Protein 9FOV (pdb70)

Radius of gyration: 20.53 Å; Cα contacts (8 Å, |Δi|>4): 597; chains: 2; bounding box: 63×34×45 Å

Organism: Trypanosoma cruzi (strain CL Brener) (NCBI:txid353153)

Sequence (291 aa):
AMGSGLLAAKKYYLLPPSSTIKKLVVSKSGTVSSSPISSLAGKKTVFFFYFSASWCPPCRGFTPTLVEFYEKFRESSKNFEVVLVTWDDEEEEEAYNGYFAKMPWLAIPFSSSRAELEEALRSTFGVETTIPTVVIAVNADTGAVVSTKKGRERLLTDPEGKNFPWSSDMGSGLLAAKKYYLLPPSSTTIIKKLVVSKSGTVSPISSLAGKKTVFFFYFSASWCPPPCRGFTPTLVEFYEKFREESSKKNFEVVLVTWDDEEEEEAYNGYFAKMPWLAIIPFSSSSRAELEALRSTFGVETTIPTVVIIIAVNADTGAVVSTKGREERLLTDPEGKNFPWSD

Foldseek 3Di:
DFLVLCCLLAPQVFWKAFPVGTHGSSVLGQAWEKEWEAELPDVVRVVLQVLVQLLCVVPCVVRSYFYEYLYPDQDVVRVVVVCNVHRGIYGDNVPVVSSVVNCVVVVPPDPRWIWIANSGNNDTFATCCSPVCVVVVNCPVPPHHD/DLVLVCVLVPQVFFKDFPVGTHGSSVLAQAKEKEWEAELVDVLRVVLQVLVQLLCVVPCPVRSYFYEYLYPDQDVVRVVVVCVVHGGIYGDNVPVVSSVVVCVVVVPPDPRWIWIANSPNNHTFATCCSPVCVVVSNCPVPPHGD

Nearest PDB structures (foldseek):
  1ewx-assembly1_A  TM=9.755E-01  e=1.871E-21  Crithidia fasciculata
  1o73-assembly1_A  TM=9.719E-01  e=2.271E-21  Trypanosoma brucei brucei
  3s9f-assembly1_A-2  TM=9.525E-01  e=7.766E-21  Leishmania major
  1i5g-assembly1_A  TM=9.752E-01  e=1.254E-19  Crithidia fasciculata
  1oc8-assembly2_B  TM=9.529E-01  e=3.769E-19  Crithidia fasciculata

InterPro domains:
  IPR012336 Thioredoxin-like fold [PF13905] (28-118)
  IPR013766 Thioredoxin domain [PS51352] (2-144)
  IPR036249 Thioredoxin-like superfamily [SSF52833] (7-122)
  IPR045870 TryX and NRX, thioredoxin domain [cd03009] (13-142)

Structure (mmCIF, N/CA/C/O backbone):
data_9FOV
#
_entry.id   9FOV
#
_cell.length_a   62.463
_cell.length_b   30.403
_cell.length_c   74.910
_cell.angle_alpha   90.000
_cell.angle_beta   106.820
_cell.angle_gamma   90.000
#
_symmetry.space_group_name_H-M   'P 1 2 1'
#
loop_
_entity.id
_entity.type
_entity.pdbx_description
1 polymer 'Tryparedoxin, putative'
2 non-polymer GLYCEROL
3 water water
#
loop_
_atom_site.group_PDB
_atom_site.id
_atom_site.type_symbol
_atom_site.label_atom_id
_atom_site.label_alt_id
_atom_site.label_comp_id
_atom_site.label_asym_id
_atom_site.label_entity_id
_atom_site.label_seq_id
_atom_site.pdbx_PDB_ins_code
_atom_site.Cartn_x
_atom_site.Cartn_y
_atom_site.Cartn_z
_atom_site.occupancy
_atom_site.B_iso_or_equiv
_atom_site.auth_seq_id
_atom_site.auth_comp_id
_atom_site.auth_asym_id
_atom_site.auth_atom_id
_atom_site.pdbx_PDB_model_num
ATOM 1 N N . ALA A 1 2 ? 26.91785 -0.67398 14.32250 1.000 30.32996 -1 ALA A N 1
ATOM 2 C CA . ALA A 1 2 ? 26.40180 0.70515 14.55468 1.000 28.87729 -1 ALA A CA 1
ATOM 3 C C . ALA A 1 2 ? 25.24763 0.67660 15.54994 1.000 28.68849 -1 ALA A C 1
ATOM 4 O O . ALA A 1 2 ? 24.39731 -0.21264 15.50939 1.000 28.39378 -1 ALA A O 1
ATOM 11 N N . MET A 1 3 ? 25.22139 1.65379 16.44758 1.000 27.46374 0 MET A N 1
ATOM 12 C CA . MET A 1 3 ? 24.16261 1.74995 17.43813 1.000 25.88566 0 MET A CA 1
ATOM 13 C C . MET A 1 3 ? 22.98419 2.52252 16.84519 1.000 23.14795 0 MET A C 1
ATOM 14 O O . MET A 1 3 ? 23.01126 2.95489 15.69106 1.000 22.73871 0 MET A O 1
ATOM 28 N N . GLY A 1 4 ? 21.92321 2.68336 17.63214 1.000 21.59058 1 GLY A N 1
ATOM 29 C CA . GLY A 1 4 ? 20.74833 3.39240 17.16559 1.000 21.85734 1 GLY A CA 1
ATOM 30 C C . GLY A 1 4 ? 19.82364 2.60287 16.26629 1.000 22.99779 1 GLY A C 1
ATOM 31 O O . GLY A 1 4 ? 18.91743 3.19197 15.66368 1.000 21.97278 1 GLY A O 1
ATOM 35 N N . SER A 1 5 ? 20.00984 1.28557 16.16183 1.000 25.41944 2 SER A N 1
ATOM 36 C CA . SER A 1 5 ? 19.18981 0.49257 15.25345 1.000 30.71076 2 SER A CA 1
ATOM 37 C C . SER A 1 5 ? 17.75964 0.33135 15.75090 1.000 25.39184 2 SER A C 1
ATOM 38 O O . SER A 1 5 ? 16.87743 -0.01264 14.95691 1.000 23.47244 2 SER A O 1
ATOM 46 N N . GLY A 1 6 ? 17.51041 0.57053 17.03941 1.000 20.46368 3 GLY A N 1
ATOM 47 C CA . GLY A 1 6 ? 16.15637 0.50749 17.55646 1.000 19.38927 3 GLY A CA 1
ATOM 48 C C . GLY A 1 6 ? 15.22240 1.52446 16.93799 1.000 19.63807 3 GLY A C 1
ATOM 49 O O . GLY A 1 6 ? 14.00407 1.32697 16.96027 1.000 23.61014 3 GLY A O 1
ATOM 53 N N A LEU A 1 7 ? 15.75060 2.63281 16.42578 1.000 20.02361 4 LEU A N 1
ATOM 54 N N B LEU A 1 7 ? 15.77522 2.58063 16.34036 0.000 20.02361 4 LEU A N 1
ATOM 55 C CA A LEU A 1 7 ? 14.90241 3.65645 15.83233 1.000 23.07361 4 LEU A CA 1
ATOM 56 C CA B LEU A 1 7 ? 14.98872 3.60208 15.66576 0.000 23.07361 4 LEU A CA 1
ATOM 57 C C A LEU A 1 7 ? 14.58388 3.39887 14.36513 1.000 26.38361 4 LEU A C 1
ATOM 58 C C B LEU A 1 7 ? 15.12200 3.47313 14.15370 0.000 26.38361 4 LEU A C 1
ATOM 59 O O A LEU A 1 7 ? 13.71219 4.07643 13.80986 1.000 26.14361 4 LEU A O 1
ATOM 60 O O B LEU A 1 7 ? 15.42344 4.45386 13.46535 0.000 26.14361 4 LEU A O 1
ATOM 91 N N A ALA A 1 8 ? 15.25898 2.43738 13.73200 1.000 30.57361 5 ALA A N 1
ATOM 92 N N B ALA A 1 8 ? 14.90990 2.26670 13.62995 0.000 30.57361 5 ALA A N 1
ATOM 93 C CA A ALA A 1 8 ? 15.15508 2.28572 12.28460 1.000 34.48361 5 ALA A CA 1
ATOM 94 C CA B ALA A 1 8 ? 14.91125 2.03569 12.19140 0.000 34.48361 5 ALA A CA 1
ATOM 95 C C A ALA A 1 8 ? 13.71530 2.06245 11.84022 1.000 33.813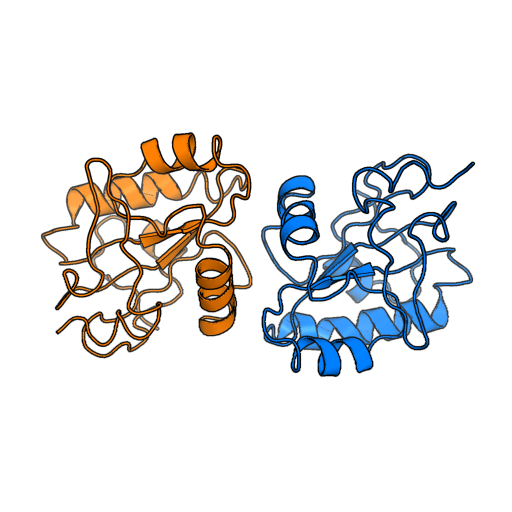61 5 ALA A C 1
ATOM 96 C C B ALA A 1 8 ? 13.50974 1.93811 11.61022 0.000 33.81361 5 ALA A C 1
ATOM 97 O O A ALA A 1 8 ? 13.29596 2.57862 10.79780 1.000 31.31361 5 ALA A O 1
ATOM 98 O O B ALA A 1 8 ? 13.30976 2.27785 10.43944 0.000 31.31361 5 ALA A O 1
ATOM 111 N N A LYS A 1 9 ? 12.94449 1.28696 12.60376 1.000 34.28361 6 LYS A N 1
ATOM 112 N N B LYS A 1 9 ? 12.53957 1.48129 12.40184 0.000 34.28361 6 LYS A N 1
ATOM 113 C CA A LYS A 1 9 ? 11.56343 1.03071 12.20902 1.000 42.45361 6 LYS A CA 1
ATOM 114 C CA B LYS A 1 9 ? 11.14866 1.42602 11.97487 0.000 42.45361 6 LYS A CA 1
ATOM 115 C C A LYS A 1 9 ? 10.67755 2.23785 12.47738 1.000 39.52361 6 LYS A C 1
ATOM 116 C C B LYS A 1 9 ? 10.39172 2.68798 12.36803 0.000 39.52361 6 LYS A C 1
ATOM 117 O O A LYS A 1 9 ? 9.78499 2.54855 11.68048 1.000 46.66361 6 LYS A O 1
ATOM 118 O O B LYS A 1 9 ? 9.63334 3.23535 11.55992 0.000 46.66361 6 LYS A O 1
ATOM 155 N N A TYR A 1 10 ? 10.91645 2.93116 13.58905 1.000 23.98361 7 TYR A N 1
ATOM 156 N N B TYR A 1 10 ? 10.58836 3.15818 13.60259 0.000 23.98361 7 TYR A N 1
ATOM 157 C CA A TYR A 1 10 ? 10.07806 4.06318 13.94748 1.000 22.14361 7 TYR A CA 1
ATOM 158 C CA B TYR A 1 10 ? 9.93117 4.38163 14.04529 0.000 22.14361 7 TYR A CA 1
ATOM 159 C C A TYR A 1 10 ? 10.38598 5.28566 13.08604 1.000 28.42361 7 TYR A C 1
ATOM 160 C C B TYR A 1 10 ? 10.30780 5.55868 13.15582 0.000 28.42361 7 TYR A C 1
ATOM 161 O O A TYR A 1 10 ? 9.47156 6.01961 12.69340 1.000 23.85361 7 TYR A O 1
ATOM 162 O O B TYR A 1 10 ? 9.44655 6.35930 12.77256 0.000 23.85361 7 TYR A O 1
ATOM 197 N N A LEU A 1 11 ? 11.66582 5.52996 12.80032 1.000 23.71361 8 LEU A N 1
ATOM 198 N N B LEU A 1 11 ? 11.59096 5.67951 12.81728 0.000 23.71361 8 LEU A N 1
ATOM 199 C CA A LEU A 1 11 ? 12.10758 6.70499 12.05110 1.000 17.93361 8 LEU A CA 1
ATOM 200 C CA B LEU A 1 11 ? 12.10487 6.78891 12.01710 0.000 17.93361 8 LEU A CA 1
ATOM 201 C C A LEU A 1 11 ? 12.94719 6.23301 10.86946 1.000 19.44361 8 LEU A C 1
ATOM 202 C C B LEU A 1 11 ? 12.93603 6.21030 10.87843 0.000 19.44361 8 LEU A C 1
ATOM 203 O O A LEU A 1 11 ? 14.17643 6.13105 10.97197 1.000 16.30361 8 LEU A O 1
ATOM 204 O O B LEU A 1 11 ? 14.14678 6.00089 11.02339 0.000 16.30361 8 LEU A O 1
ATOM 235 N N . PRO A 1 12 ? 12.30972 5.93761 9.73203 1.000 19.29948 9 PRO A N 1
ATOM 236 C CA A PRO A 1 12 ? 13.06915 5.41615 8.58286 0.414 20.53361 9 PRO A CA 1
ATOM 237 C CA B PRO A 1 12 ? 13.07763 5.40726 8.59238 0.586 20.53361 9 PRO A CA 1
ATOM 238 C C . PRO A 1 12 ? 14.22915 6.32340 8.20581 1.000 20.00512 9 PRO A C 1
ATOM 239 O O . PRO A 1 12 ? 14.10831 7.55065 8.20559 1.000 19.11912 9 PRO A O 1
ATOM 260 N N . SER A 1 13 ? 15.36015 5.69926 7.86118 1.000 25.09604 10 SER A N 1
ATOM 261 C CA A SER A 1 13 ? 16.58818 6.44834 7.62862 0.416 28.24361 10 SER A CA 1
ATOM 262 C CA B SER A 1 13 ? 16.59568 6.43120 7.61482 0.584 28.22361 10 SER A CA 1
ATOM 263 C C . SER A 1 13 ? 16.51876 7.33931 6.39523 1.000 23.43511 10 SER A C 1
ATOM 264 O O . SER A 1 13 ? 17.36665 8.22580 6.24515 1.000 20.19025 10 SER A O 1
ATOM 279 N N . THR A 1 14 ? 15.54023 7.13981 5.51447 1.000 19.39774 11 THR A N 1
ATOM 280 C CA . THR A 1 14 ? 15.44429 8.01005 4.35015 1.000 17.26694 11 THR A CA 1
ATOM 281 C C . THR A 1 14 ? 14.87709 9.38673 4.67959 1.000 16.40845 11 THR A C 1
ATOM 282 O O . THR A 1 14 ? 14.87163 10.25457 3.80246 1.000 17.61115 11 THR A O 1
ATOM 293 N N . ILE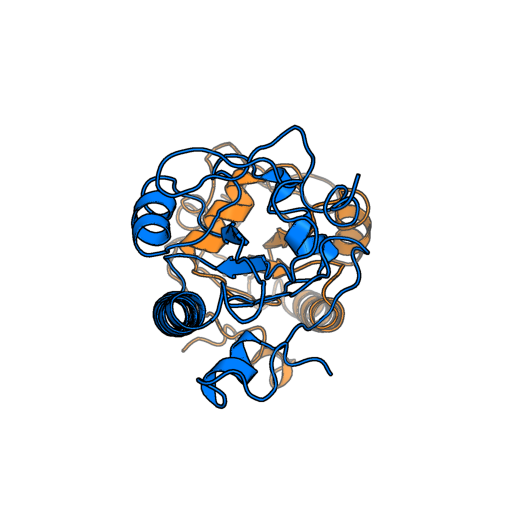 A 1 15 ? 14.39688 9.61723 5.89865 1.000 15.10770 12 ILE A N 1
ATOM 294 C CA . ILE A 1 15 ? 13.77698 10.88971 6.25889 1.000 16.31378 12 ILE A CA 1
ATOM 295 C C . ILE A 1 15 ? 14.50986 11.46121 7.46327 1.000 15.60831 12 ILE A C 1
ATOM 296 O O . ILE A 1 15 ? 14.41439 10.92155 8.57232 1.000 17.67536 12 ILE A O 1
ATOM 312 N N A LYS A 1 16 ? 15.23516 12.55889 7.24868 0.418 14.84361 13 LYS A N 1
ATOM 313 N N B LYS A 1 16 ? 15.23414 12.55488 7.25304 0.582 14.31361 13 LYS A N 1
ATOM 314 C CA A LYS A 1 16 ? 15.96131 13.21242 8.32517 0.418 12.85361 13 LYS A CA 1
ATOM 315 C CA B LYS A 1 16 ? 15.95492 13.17230 8.35071 0.582 12.77361 13 LYS A CA 1
ATOM 316 C C A LYS A 1 16 ? 15.00512 13.99399 9.22095 0.418 10.88361 13 LYS A C 1
ATOM 317 C C B LYS A 1 16 ? 15.00128 13.97945 9.22742 0.582 12.18361 13 LYS A C 1
ATOM 318 O O A LYS A 1 16 ? 13.93148 14.42890 8.79365 0.418 11.95361 13 LYS A O 1
ATOM 319 O O B LYS A 1 16 ? 13.92679 14.41050 8.79913 0.582 14.72361 13 LYS A O 1
ATOM 356 N N . LEU A 1 17 ? 15.41164 14.17563 10.47399 1.000 10.92488 14 LEU A N 1
ATOM 357 C CA . LEU A 1 17 ? 14.68292 15.01377 11.41042 1.000 11.02570 14 LEU A CA 1
ATOM 358 C C . LEU A 1 17 ? 15.13799 16.45517 11.23440 1.000 12.11083 14 LEU A C 1
ATOM 359 O O . LEU A 1 17 ? 16.25571 16.71940 10.78458 1.000 14.42488 14 LEU A O 1
ATOM 376 N N . VAL A 1 18 ? 14.26116 17.38984 11.57532 1.000 11.68856 15 VAL A N 1
ATOM 377 C CA A VAL A 1 18 ? 14.57706 18.81016 11.47886 0.348 14.56112 15 VAL A CA 1
ATOM 378 C CA B VAL A 1 18 ? 14.56231 18.81081 11.48216 0.652 14.56112 15 VAL A CA 1
ATOM 379 C C . VAL A 1 18 ? 15.00149 19.31441 12.84935 1.000 12.47900 15 VAL A C 1
ATOM 380 O O . VAL A 1 18 ? 14.42361 18.93940 13.87945 1.000 11.00712 15 VAL A O 1
ATOM 402 N N . SER A 1 19 ? 16.03208 20.14879 12.86029 1.000 14.80581 16 SER A N 1
ATOM 403 C CA . SER A 1 19 ? 16.50920 20.84271 14.04291 1.000 17.90595 16 SER A CA 1
ATOM 404 C C . SER A 1 19 ? 16.33999 22.33738 13.79975 1.000 21.29980 16 SER A C 1
ATOM 405 O O . SER A 1 19 ? 15.88587 22.76893 12.73689 1.000 23.88151 16 SER A O 1
ATOM 413 N N . LYS A 1 20 ? 16.73085 23.13674 14.78692 1.000 25.02900 17 LYS A N 1
ATOM 414 C CA . LYS A 1 20 ? 16.54646 24.57351 14.65055 1.000 29.46394 17 LYS A CA 1
ATOM 415 C C . LYS A 1 20 ? 17.39940 25.13802 13.52745 1.000 30.48884 17 LYS A C 1
ATOM 416 O O . LYS A 1 20 ? 16.99350 26.09851 12.86366 1.000 33.20118 17 LYS A O 1
ATOM 435 N N . SER A 1 21 ? 18.57126 24.54633 13.29405 1.000 30.12214 18 SER A N 1
ATOM 436 C CA . SER A 1 21 ? 19.53686 25.06680 12.34164 1.000 30.73165 18 SER A CA 1
ATOM 437 C C . SER A 1 21 ? 19.68838 24.21655 11.09024 1.000 29.37304 18 SER A C 1
ATOM 438 O O . SER A 1 21 ? 20.16640 24.72851 10.07255 1.000 30.55375 18 SER A O 1
ATOM 446 N N . GLY A 1 22 ? 19.30072 22.94515 11.13556 1.000 25.11550 19 GLY A N 1
ATOM 447 C CA . GLY A 1 22 ? 19.48786 22.06919 9.99830 1.000 21.36798 19 GLY A CA 1
ATOM 448 C C . GLY A 1 22 ? 18.69159 20.78583 10.07822 1.000 19.45496 19 GLY A C 1
ATOM 449 O O . GLY A 1 22 ? 17.50677 20.79712 10.42858 1.000 20.95805 19 GLY A O 1
ATOM 453 N N . THR A 1 23 ? 19.34263 19.67131 9.74884 1.000 17.40910 20 THR A N 1
ATOM 454 C CA . THR A 1 23 ? 18.70733 18.36326 9.73709 1.000 16.10232 20 THR A CA 1
ATOM 455 C C . THR A 1 23 ? 19.63258 17.35476 10.40273 1.000 17.21845 20 THR A C 1
ATOM 456 O O . THR A 1 23 ? 20.85045 17.54210 10.47102 1.000 20.16927 20 THR A O 1
ATOM 467 N N . VAL A 1 24 ? 19.02570 16.26744 10.87342 1.000 15.80856 21 VAL A N 1
ATOM 468 C CA . VAL A 1 24 ? 19.65899 15.29102 11.75104 1.000 19.21127 21 VAL A CA 1
ATOM 469 C C . VAL A 1 24 ? 19.19398 13.90990 11.31637 1.000 17.14206 21 VAL A C 1
ATOM 470 O O . VAL A 1 24 ? 17.98878 13.67530 11.19715 1.000 18.11478 21 VAL A O 1
ATOM 483 N N . SER A 1 25 ? 20.12419 12.99129 11.07911 1.000 16.69244 22 SER A N 1
ATOM 484 C CA A SER A 1 25 ? 19.73787 11.61936 10.78436 0.156 18.35361 22 SER A CA 1
ATOM 485 C CA B SER A 1 25 ? 19.72564 11.62493 10.78199 0.273 16.21361 22 SER A CA 1
ATOM 486 C CA C SER A 1 25 ? 19.72366 11.62523 10.78162 0.571 15.11361 22 SER A CA 1
ATOM 487 C C . SER A 1 25 ? 19.25503 10.93872 12.06286 1.000 16.04393 22 SER A C 1
ATOM 488 O O . SER A 1 25 ? 19.83375 11.15927 13.13333 1.000 16.31812 22 SER A O 1
ATOM 510 N N . PRO A 1 26 ? 18.20582 10.11366 11.99758 1.000 14.35133 23 PRO A N 1
ATOM 511 C CA . PRO A 1 26 ? 17.76986 9.41585 13.21752 1.000 13.89078 23 PRO A CA 1
ATOM 512 C C . PRO A 1 26 ? 18.86987 8.63645 13.91445 1.000 14.28774 23 PRO A C 1
ATOM 513 O O . PRO A 1 26 ? 18.84791 8.52426 15.14638 1.000 14.72350 23 PRO A O 1
ATOM 524 N N . ILE A 1 27 ? 19.83807 8.09547 13.17198 1.000 14.82292 24 ILE A N 1
ATOM 525 C CA . ILE A 1 27 ? 20.89511 7.31025 13.79932 1.000 13.47655 24 ILE A CA 1
ATOM 526 C C . ILE A 1 27 ? 21.72471 8.14799 14.76110 1.000 12.67946 24 ILE A C 1
ATOM 527 O O . ILE A 1 27 ? 22.38262 7.59558 15.64918 1.000 13.71849 24 ILE A O 1
ATOM 543 N N . SER A 1 28 ? 21.70470 9.47575 14.61501 1.000 13.30615 25 SER A N 1
ATOM 544 C CA A SER A 1 28 ? 22.44731 10.34316 15.51999 0.418 13.73361 25 SER A CA 1
ATOM 545 C CA B SER A 1 28 ? 22.44709 10.34318 15.51936 0.582 12.48361 25 SER A CA 1
ATOM 546 C C . SER A 1 28 ? 21.89570 10.32276 16.93709 1.000 12.11126 25 SER A C 1
ATOM 547 O O . SER A 1 28 ? 22.53595 10.87196 17.83936 1.000 13.30199 25 SER A O 1
ATOM 562 N N . LEU A 1 29 ? 20.72902 9.72443 17.14787 1.000 11.75358 26 LEU A N 1
ATOM 563 C CA . LEU A 1 29 ? 20.12964 9.59377 18.46772 1.000 10.88703 26 LEU A CA 1
ATOM 564 C C . LEU A 1 29 ? 20.57814 8.31540 19.17291 1.000 10.90036 26 LEU A C 1
ATOM 565 O O . LEU A 1 29 ? 20.07557 8.00784 20.25797 1.000 10.99009 26 LEU A O 1
ATOM 581 N N . ALA A 1 30 ? 21.53688 7.59076 18.59312 1.000 11.30031 27 ALA A N 1
ATOM 582 C CA . ALA A 1 30 ? 22.02299 6.34824 19.17783 1.000 10.64747 27 ALA A CA 1
ATOM 583 C C . ALA A 1 30 ? 22.39205 6.53308 20.64354 1.000 12.09016 27 ALA A C 1
ATOM 584 O O . ALA A 1 30 ? 22.96858 7.54963 21.03525 1.000 13.35621 27 ALA A O 1
ATOM 591 N N . GLY A 1 31 ? 22.04803 5.53384 21.45482 1.000 13.27194 28 GLY A N 1
ATOM 592 C CA . GLY A 1 31 ? 22.41363 5.50932 22.85354 1.000 13.88980 28 GLY A CA 1
ATOM 593 C C . GLY A 1 31 ? 21.53818 6.32611 23.77538 1.000 13.07074 28 GLY A C 1
ATOM 594 O O . GLY A 1 31 ? 21.73630 6.27245 24.99677 1.000 16.20756 28 GLY A O 1
ATOM 598 N N . LYS A 1 32 ? 20.56449 7.05393 23.24730 1.000 12.07627 29 LYS A N 1
ATOM 599 C CA A LYS A 1 32 ? 19.75350 7.95490 24.04614 0.812 11.38361 29 LYS A CA 1
ATOM 600 C CA B LYS A 1 32 ? 19.75469 7.95868 24.04318 0.188 12.86361 29 LYS A CA 1
ATOM 601 C C . LYS A 1 32 ? 18.37488 7.36877 24.30894 1.000 11.12943 29 LYS A C 1
ATOM 602 O O . LYS A 1 32 ? 17.90386 6.47768 23.59909 1.000 12.55701 29 LYS A O 1
ATOM 639 N N . THR A 1 33 ? 17.73028 7.88662 25.34995 1.000 10.10849 30 THR A N 1
ATOM 640 C CA . THR A 1 33 ? 16.29304 7.71945 25.49122 1.000 9.75234 30 THR A CA 1
ATOM 641 C C . THR A 1 33 ? 15.65478 8.76284 24.58246 1.000 9.56283 30 THR A C 1
ATOM 642 O O . THR A 1 33 ? 16.04538 9.93463 24.60800 1.000 9.97730 30 THR A O 1
ATOM 653 N N . VAL A 1 34 ? 14.69215 8.34725 23.77019 1.000 9.26654 31 VAL A N 1
ATOM 654 C CA . VAL A 1 34 ? 14.06314 9.23279 22.79893 1.000 9.13276 31 VAL A CA 1
ATOM 655 C C . VAL A 1 34 ? 12.59090 9.36217 23.14955 1.000 8.67812 31 VAL A C 1
ATOM 656 O O . VAL A 1 34 ? 11.86491 8.36057 23.17716 1.000 9.01806 31 VAL A O 1
ATOM 669 N N . PHE A 1 35 ? 12.15320 10.59282 23.41809 1.000 9.20408 32 PHE A N 1
ATOM 670 C CA A PHE A 1 35 ? 10.75511 10.87843 23.70808 0.881 9.19732 32 PHE A CA 1
ATOM 671 C CA B PHE A 1 35 ? 10.75582 10.88465 23.70956 0.119 9.19732 32 PHE A CA 1
ATOM 672 C C . PHE A 1 35 ? 10.07265 11.32737 22.42343 1.000 8.10965 32 PHE A C 1
ATOM 673 O O . PHE A 1 35 ? 10.36708 12.40700 21.90014 1.000 9.89192 32 PHE A O 1
ATOM 704 N N . PHE A 1 36 ? 9.15346 10.50588 21.92443 1.000 7.38197 33 PHE A N 1
ATOM 705 C CA . PHE A 1 36 ? 8.25773 10.92675 20.85507 1.000 8.11627 33 PHE A CA 1
ATOM 706 C C . PHE A 1 36 ? 7.15986 11.77637 21.48696 1.000 8.50436 33 PHE A C 1
ATOM 707 O O . PHE A 1 36 ? 6.40382 11.29127 22.33697 1.000 9.45159 33 PHE A O 1
ATOM 724 N N . TYR A 1 37 ? 7.09466 13.04558 21.09801 1.000 8.22710 34 TYR A N 1
ATOM 725 C CA . TYR A 1 37 ? 6.16432 14.01473 21.67240 1.000 8.05182 34 TYR A CA 1
ATOM 726 C C . TYR A 1 37 ? 5.06972 14.27671 20.64360 1.000 8.02007 34 TYR A C 1
ATOM 727 O O . TYR A 1 37 ? 5.28623 14.98406 19.65542 1.000 6.86722 34 TYR A O 1
ATOM 745 N N . PHE A 1 38 ? 3.90793 13.66645 20.86864 1.000 7.58782 35 PHE A N 1
ATOM 746 C CA . PHE A 1 38 ? 2.73665 13.85944 20.02200 1.000 7.20445 35 PHE A CA 1
ATOM 747 C C . PHE A 1 38 ? 2.01441 15.11267 20.50287 1.000 7.20154 35 PHE A C 1
ATOM 748 O O . PHE A 1 38 ? 1.60170 15.18216 21.66617 1.000 7.23907 35 PHE A O 1
ATOM 765 N N . SER A 1 39 ? 1.87455 16.10395 19.61857 1.000 7.67889 36 SER A N 1
ATOM 766 C CA . SER A 1 39 ? 1.41537 17.42810 20.02107 1.000 8.32572 36 SER A CA 1
ATOM 767 C C . SER A 1 39 ? 0.92714 18.20552 18.80686 1.000 7.73655 36 SER A C 1
ATOM 768 O O . SER A 1 39 ? 1.31686 17.92664 17.67050 1.000 9.47442 36 SER A O 1
ATOM 776 N N . ALA A 1 40 ? 0.09866 19.21988 19.07372 1.000 8.40528 37 ALA A N 1
ATOM 777 C CA . ALA A 1 40 ? -0.40708 20.10174 18.03010 1.000 8.95869 37 ALA A CA 1
ATOM 778 C C . ALA A 1 40 ? -0.57041 21.51652 18.57025 1.000 8.26368 37 ALA A C 1
ATOM 779 O O . ALA A 1 40 ? -0.93295 21.72281 19.73244 1.000 8.95291 37 ALA A O 1
ATOM 786 N N . SER A 1 41 ? -0.31755 22.49071 17.69361 1.000 8.64532 38 SER A N 1
ATOM 787 C CA . SER A 1 41 ? -0.42666 23.89331 18.06523 1.000 9.98844 38 SER A CA 1
ATOM 788 C C . SER A 1 41 ? -1.85581 24.29254 18.40043 1.000 10.84317 38 SER A C 1
ATOM 789 O O . SER A 1 41 ? -2.05666 25.29923 19.08720 1.000 12.63614 38 SER A O 1
ATOM 797 N N . TRP A 1 42 ? -2.84600 23.53900 17.92211 1.000 10.21857 39 TRP A N 1
ATOM 798 C CA . TRP A 1 42 ? -4.25265 23.85269 18.13712 1.000 10.78102 39 TRP A CA 1
ATOM 799 C C . TRP A 1 42 ? -4.80470 23.22176 19.40494 1.000 11.84336 39 TRP A C 1
ATOM 800 O O . TRP A 1 42 ? -5.99803 23.36560 19.69345 1.000 13.75720 39 TRP A O 1
ATOM 821 N N . CYS A 1 43 ? -3.96677 22.55017 20.17053 1.000 10.62956 40 CYS A N 1
ATOM 822 C CA . CYS A 1 43 ? -4.41497 21.78831 21.32981 1.000 10.18318 40 CYS A CA 1
ATOM 823 C C . CYS A 1 43 ? -4.04411 22.55541 22.58344 1.000 11.15262 40 CYS A C 1
ATOM 824 O O . CYS A 1 43 ? -2.84839 22.71338 22.87401 1.000 10.36084 40 CYS A O 1
ATOM 832 N N . PRO A 1 44 ? -5.00664 23.06199 23.35103 1.000 10.79192 41 PRO A N 1
ATOM 833 C CA . PRO A 1 44 ? -4.66589 23.94182 24.47546 1.000 11.83248 41 PRO A CA 1
ATOM 834 C C . PRO A 1 44 ? -3.78843 23.25987 25.51095 1.000 12.11009 41 PRO A C 1
ATOM 835 O O . PRO A 1 44 ? -2.80338 23.86164 25.96390 1.000 11.25678 41 PRO A O 1
ATOM 846 N N . PRO A 1 45 ? -4.09060 22.02787 25.93628 1.000 10.58933 42 PRO A N 1
ATOM 847 C CA . PRO A 1 45 ? -3.16877 21.38906 26.89320 1.000 11.09686 42 PRO A CA 1
ATOM 848 C C . PRO A 1 45 ? -1.77830 21.15686 26.32269 1.000 8.88882 42 PRO A C 1
ATOM 849 O O . PRO A 1 45 ? -0.79902 21.20287 27.07836 1.000 9.76880 42 PRO A O 1
ATOM 860 N N . CYS A 1 46 ? -1.65813 20.91289 25.01276 1.000 8.98588 43 CYS A N 1
ATOM 861 C CA . CYS A 1 46 ? -0.33637 20.82763 24.40176 1.000 9.09704 43 CYS A CA 1
ATOM 862 C C . CYS A 1 46 ? 0.41770 22.13786 24.57096 1.000 7.85467 43 CYS A C 1
ATOM 863 O O . CYS A 1 46 ? 1.59412 22.15160 24.94933 1.000 9.57938 43 CYS A O 1
ATOM 871 N N . ARG A 1 47 ? -0.24215 23.25513 24.25373 1.000 9.57961 44 ARG A N 1
ATOM 872 C CA . ARG A 1 47 ? 0.41622 24.55235 24.34746 1.000 11.65441 44 ARG A CA 1
ATOM 873 C C . ARG A 1 47 ? 0.88331 24.83258 25.76827 1.000 9.41301 44 ARG A C 1
ATOM 874 O O . ARG A 1 47 ? 1.90785 25.49539 25.96441 1.000 10.88006 44 ARG A O 1
ATOM 895 N N . GLY A 1 48 ? 0.16496 24.31733 26.76910 1.000 10.34166 45 GLY A N 1
ATOM 896 C CA . GLY A 1 48 ? 0.57740 24.51592 28.14592 1.000 11.36716 45 GLY A CA 1
ATOM 897 C C . GLY A 1 48 ? 1.65062 23.55535 28.60789 1.000 11.34248 45 GLY A C 1
ATOM 898 O O . GLY A 1 48 ? 2.49073 23.91746 29.43828 1.000 13.43785 45 GLY A O 1
ATOM 902 N N . PHE A 1 49 ? 1.64314 22.32656 28.08649 1.000 10.43712 46 PHE A N 1
ATOM 903 C CA . PHE A 1 49 ? 2.64614 21.33916 28.46626 1.000 8.54959 46 PHE A CA 1
ATOM 904 C C . PHE A 1 49 ? 3.99265 21.59640 27.79673 1.000 8.05678 46 PHE A C 1
ATOM 905 O O . PHE A 1 49 ? 5.03942 21.34116 28.40132 1.000 8.38910 46 PHE A O 1
ATOM 922 N N . THR A 1 50 ? 3.99726 22.10318 26.56833 1.000 9.15859 47 THR A N 1
ATOM 923 C CA . THR A 1 50 ? 5.25846 22.31413 25.85566 1.000 8.97935 47 THR A CA 1
ATOM 924 C C . THR A 1 50 ? 6.29209 23.08514 26.66373 1.000 7.87928 47 THR A C 1
ATOM 925 O O . THR A 1 50 ? 7.42699 22.59683 26.78323 1.000 8.92368 47 THR A O 1
ATOM 936 N N . PRO A 1 51 ? 5.98591 24.24336 27.25826 1.000 8.85449 48 PRO A N 1
ATOM 937 C CA . PRO A 1 51 ? 7.02323 24.94746 28.03624 1.000 8.91885 48 PRO A CA 1
ATOM 938 C C . PRO A 1 51 ? 7.52965 24.15493 29.22778 1.000 8.39762 48 PRO A C 1
ATOM 939 O O . PRO A 1 51 ? 8.69842 24.29269 29.60945 1.000 9.18799 48 PRO A O 1
ATOM 950 N N . THR A 1 52 ? 6.67885 23.33414 29.84049 1.000 9.31184 49 THR A N 1
ATOM 951 C CA . THR A 1 52 ? 7.14298 22.47388 30.92310 1.000 8.91725 49 THR A CA 1
ATOM 952 C C . THR A 1 52 ? 8.19243 21.49034 30.42060 1.000 7.06140 49 THR A C 1
ATOM 953 O O . THR A 1 52 ? 9.22018 21.27438 31.07548 1.000 8.25297 49 THR A O 1
ATOM 964 N N . LEU A 1 53 ? 7.96046 20.90112 29.24561 1.000 8.47435 50 LEU A N 1
ATOM 965 C CA . LEU A 1 53 ? 8.93143 19.97202 28.67620 1.000 8.75926 50 LEU A CA 1
ATOM 966 C C . LEU A 1 53 ? 10.18045 20.70546 28.19578 1.000 7.94681 50 LEU A C 1
ATOM 967 O O . LEU A 1 53 ? 11.29532 20.18930 28.33640 1.000 8.35483 50 LEU A O 1
ATOM 983 N N . VAL A 1 54 ? 10.01821 21.92283 27.66000 1.000 8.60353 51 VAL A N 1
ATOM 984 C CA . VAL A 1 54 ? 11.16861 22.72924 27.24626 1.000 8.54510 51 VAL A CA 1
ATOM 985 C C . VAL A 1 54 ? 12.09609 22.98120 28.42940 1.000 8.47479 51 VAL A C 1
ATOM 986 O O . VAL A 1 54 ? 13.31589 22.79914 28.33498 1.000 9.73188 51 VAL A O 1
ATOM 999 N N . GLU A 1 55 ? 11.53289 23.40742 29.56189 1.000 9.03809 52 GLU A N 1
ATOM 1000 C CA . GLU A 1 55 ? 12.36507 23.68057 30.72808 1.000 10.14389 52 GLU A CA 1
ATOM 1001 C C . GLU A 1 55 ? 13.11889 22.43166 31.16632 1.000 9.66569 52 GLU A C 1
ATOM 1002 O O . GLU A 1 55 ? 14.31191 22.49469 31.48555 1.000 11.59741 52 GLU A O 1
ATOM 1014 N N . PHE A 1 56 ? 12.43410 21.28699 31.19428 1.000 8.33394 53 PHE A N 1
ATOM 1015 C CA . PHE A 1 56 ? 13.08396 20.03972 31.58330 1.000 8.48448 53 PHE A CA 1
ATOM 1016 C C . PHE A 1 56 ? 14.19542 19.67354 30.60604 1.000 8.36488 53 PHE A C 1
ATOM 1017 O O . PHE A 1 56 ? 15.28357 19.25215 31.01596 1.000 9.35735 53 PHE A O 1
ATOM 1034 N N . TYR A 1 57 ? 13.93730 19.83215 29.30723 1.000 7.83576 54 TYR A N 1
ATOM 1035 C CA . TYR A 1 57 ? 14.94543 19.55509 28.28700 1.000 8.47675 54 TYR A CA 1
ATOM 1036 C C . TYR A 1 57 ? 16.15661 20.46503 28.44313 1.000 9.29122 54 TYR A C 1
ATOM 1037 O O . TYR A 1 57 ? 17.30366 20.00220 28.40555 1.000 9.61769 54 TYR A O 1
ATOM 1055 N N . GLU A 1 58 ? 15.92221 21.76847 28.61608 1.000 9.97125 55 GLU A N 1
ATOM 1056 C CA . GLU A 1 58 ? 17.03497 22.69795 28.77545 1.000 9.78466 55 GLU A CA 1
ATOM 1057 C C . GLU A 1 58 ? 17.92306 22.29230 29.94399 1.000 10.00979 55 GLU A C 1
ATOM 1058 O O . GLU A 1 58 ? 19.15457 22.35905 29.85247 1.000 12.37675 55 GLU A O 1
ATOM 1070 N N . LYS A 1 59 ? 17.31627 21.87273 31.05367 1.000 9.80041 56 LYS A N 1
ATOM 1071 C CA . LYS A 1 59 ? 18.10055 21.54765 32.23475 1.000 10.44975 56 LYS A CA 1
ATOM 1072 C C . LYS A 1 59 ? 18.78291 20.18859 32.13243 1.000 9.59472 56 LYS A C 1
ATOM 1073 O O . LYS A 1 59 ? 19.90278 20.02469 32.62853 1.000 11.10224 56 LYS A O 1
ATOM 1092 N N . PHE A 1 60 ? 18.12434 19.19091 31.53780 1.000 10.26507 57 PHE A N 1
ATOM 1093 C CA . PHE A 1 60 ? 18.54597 17.81899 31.76247 1.000 11.37082 57 PHE A CA 1
ATOM 1094 C C . PHE A 1 60 ? 18.77332 16.95171 30.53208 1.000 9.84873 57 PHE A C 1
ATOM 1095 O O . PHE A 1 60 ? 19.19279 15.80229 30.69474 1.000 10.79082 57 PHE A O 1
ATOM 1112 N N . ARG A 1 61 ? 18.53958 17.44010 29.31616 1.000 10.52503 58 ARG A N 1
ATOM 1113 C CA . ARG A 1 61 ? 18.67979 16.53099 28.17953 1.000 10.92362 58 ARG A CA 1
ATOM 1114 C C . ARG A 1 61 ? 20.12069 16.04963 28.02000 1.000 9.53267 58 ARG A C 1
ATOM 1115 O O . ARG A 1 61 ? 20.34990 14.91506 27.58687 1.000 10.75698 58 ARG A O 1
ATOM 1136 N N . GLU A 1 62 ? 21.10022 16.87796 28.38315 1.000 11.00022 59 GLU A N 1
ATOM 1137 C CA . GLU A 1 62 ? 22.48629 16.42197 28.36360 1.000 11.75374 59 GLU A CA 1
ATOM 1138 C C . GLU A 1 62 ? 22.76750 15.46589 29.51717 1.000 11.69969 59 GLU A C 1
ATOM 1139 O O . GLU A 1 62 ? 23.23913 14.34230 29.30441 1.000 12.10856 59 GLU A O 1
ATOM 1151 N N . SER A 1 63 ? 22.44787 15.88540 30.74291 1.000 10.77980 60 SER A N 1
ATOM 1152 C CA A SER A 1 63 ? 22.79740 15.09252 31.91716 0.647 10.59361 60 SER A CA 1
ATOM 1153 C CA B SER A 1 63 ? 22.78816 15.09701 31.92073 0.353 10.76361 60 SE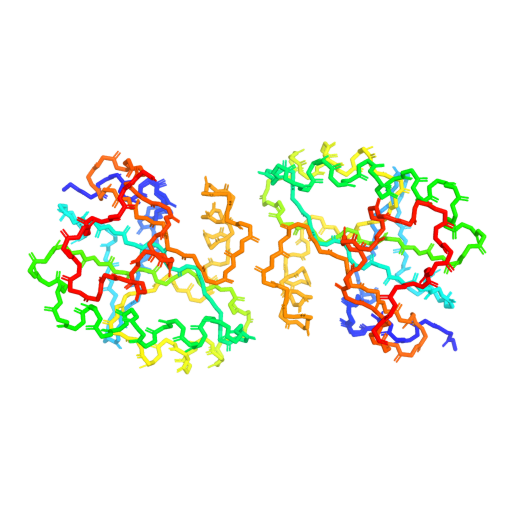R A CA 1
ATOM 1154 C C . SER A 1 63 ? 22.05950 13.76035 31.95229 1.000 10.03335 60 SER A C 1
ATOM 1155 O O . SER A 1 63 ? 22.57572 12.78843 32.51668 1.000 11.99988 60 SER A O 1
ATOM 1170 N N . LYS A 1 64 ? 20.86185 13.69048 31.37500 1.000 9.64300 61 LYS A N 1
ATOM 1171 C CA . LYS A 1 64 ? 20.07366 12.46419 31.36945 1.000 11.42584 61 LYS A CA 1
ATOM 1172 C C . LYS A 1 64 ? 20.06406 11.77653 30.01024 1.000 10.69106 61 LYS A C 1
ATOM 1173 O O . LYS A 1 64 ? 19.33854 10.79288 29.82986 1.000 12.76008 61 LYS A O 1
ATOM 1192 N N . ASN A 1 65 ? 20.83488 12.28637 29.04874 1.000 9.29512 62 ASN A N 1
ATOM 1193 C CA . ASN A 1 65 ? 21.09584 11.61261 27.77644 1.000 9.31100 62 ASN A CA 1
ATOM 1194 C C . ASN A 1 65 ? 19.80312 11.25374 27.04177 1.000 8.98198 62 ASN A C 1
ATOM 1195 O O . ASN A 1 65 ? 19.55492 10.09936 26.68928 1.000 10.61554 62 ASN A O 1
ATOM 1206 N N . PHE A 1 66 ? 18.98472 12.27033 26.78790 1.000 8.61590 63 PHE A N 1
ATOM 1207 C CA . PHE A 1 66 ? 17.74394 12.05603 26.05973 1.000 8.17217 63 PHE A CA 1
ATOM 1208 C C . PHE A 1 66 ? 17.55631 13.10732 24.97669 1.000 8.22454 63 PHE A C 1
ATOM 1209 O O . PHE A 1 66 ? 18.22030 14.14700 24.94937 1.000 9.68752 63 PHE A O 1
ATOM 1226 N N . GLU A 1 67 ? 16.64013 12.79231 24.06737 1.000 8.69457 64 GLU A N 1
ATOM 1227 C CA . GLU A 1 67 ? 16.25343 13.66373 22.97184 1.000 8.79644 64 GLU A CA 1
ATOM 1228 C C . GLU A 1 67 ? 14.73571 13.63311 22.88226 1.000 8.83456 64 GLU A C 1
ATOM 1229 O O . GLU A 1 67 ? 14.09316 12.67480 23.32264 1.000 9.15322 64 GLU A O 1
ATOM 1241 N N . VAL A 1 68 ? 14.16646 14.70503 22.33951 1.000 8.28917 65 VAL A N 1
ATOM 1242 C CA . VAL A 1 68 ? 12.73596 14.79756 22.08072 1.000 7.86383 65 VAL A CA 1
ATOM 1243 C C . VAL A 1 68 ? 12.52760 14.94201 20.58073 1.000 7.65771 65 VAL A C 1
ATOM 1244 O O . VAL A 1 68 ? 13.21908 15.72416 19.91854 1.000 8.56435 65 VAL A O 1
ATOM 1257 N N . VAL A 1 69 ? 11.56422 14.19335 20.05225 1.000 8.57342 66 VAL A N 1
ATOM 1258 C CA . VAL A 1 69 ? 11.20440 14.23620 18.64135 1.000 8.65593 66 VAL A CA 1
ATOM 1259 C C . VAL A 1 69 ? 9.72198 14.56277 18.56349 1.000 7.64370 66 VAL A C 1
ATOM 1260 O O . VAL A 1 69 ? 8.87574 13.74610 18.95069 1.000 8.01321 66 VAL A O 1
ATOM 1273 N N . LEU A 1 70 ? 9.40848 15.75494 18.06567 1.000 7.62348 67 LEU A N 1
ATOM 1274 C CA . LEU A 1 70 ? 8.02393 16.14711 17.85682 1.000 7.59463 67 LEU A CA 1
ATOM 1275 C C . LEU A 1 70 ? 7.38995 15.30347 16.75917 1.000 7.35758 67 LEU A C 1
ATOM 1276 O O . LEU A 1 70 ? 7.94531 15.16316 15.66374 1.000 7.77618 67 LEU A O 1
ATOM 1292 N N . VAL A 1 71 ? 6.22123 14.74462 17.07376 1.000 8.14918 68 VAL A N 1
ATOM 1293 C CA . VAL A 1 71 ? 5.35701 14.03005 16.13971 1.000 8.12705 68 VAL A CA 1
ATOM 1294 C C . VAL A 1 71 ? 4.10484 14.89140 16.00881 1.000 7.45317 68 VAL A C 1
ATOM 1295 O O . VAL A 1 71 ? 3.21505 14.85854 16.86751 1.000 9.17954 68 VAL A O 1
ATOM 1308 N N . THR A 1 72 ? 4.03928 15.69070 14.94774 1.000 7.50568 69 THR A N 1
ATOM 1309 C CA . THR A 1 72 ? 3.03774 16.74308 14.86738 1.000 5.99864 69 THR A CA 1
ATOM 1310 C C . THR A 1 72 ? 1.67250 16.20622 14.46236 1.000 7.00277 69 THR A C 1
ATOM 1311 O O . THR A 1 72 ? 1.55779 15.35159 13.57921 1.000 7.92782 69 THR A O 1
ATOM 1322 N N . TRP A 1 73 ? 0.63564 16.72103 15.12281 1.000 8.14795 70 TRP A N 1
ATOM 1323 C CA . TRP A 1 73 ? -0.74168 16.58692 14.67146 1.000 8.93942 70 TRP A CA 1
ATOM 1324 C C . TRP A 1 73 ? -1.25874 17.87794 14.03901 1.000 9.57086 70 TRP A C 1
ATOM 1325 O O . TRP A 1 73 ? -2.46588 18.01401 13.82120 1.000 10.18262 70 TRP A O 1
ATOM 1346 N N . ASP A 1 74 ? -0.37516 18.82741 13.74386 1.000 9.01451 71 ASP A N 1
ATOM 1347 C CA . ASP A 1 74 ? -0.74504 19.96657 12.91821 1.000 8.90155 71 ASP A CA 1
ATOM 1348 C C . ASP A 1 74 ? -0.81575 19.52498 11.46252 1.000 9.20857 71 ASP A C 1
ATOM 1349 O O . ASP A 1 74 ? -0.01541 18.69913 11.01252 1.000 11.84886 71 ASP A O 1
ATOM 1358 N N . ASP A 1 75 ? -1.78992 20.06201 10.72658 1.000 10.25687 72 ASP A N 1
ATOM 1359 C CA . ASP A 1 75 ? -1.88411 19.80600 9.29331 1.000 9.80108 72 ASP A CA 1
ATOM 1360 C C . ASP A 1 75 ? -1.72020 21.07235 8.45807 1.000 10.81636 72 ASP A C 1
ATOM 1361 O O . ASP A 1 75 ? -1.89860 21.02308 7.23509 1.000 13.54577 72 ASP A O 1
ATOM 1370 N N . GLU A 1 76 ? -1.37153 22.19823 9.07526 1.000 11.97698 73 GLU A N 1
ATOM 1371 C CA A GLU A 1 76 ? -1.06886 23.42911 8.35372 0.368 15.92707 73 GLU A CA 1
ATOM 1372 C CA B GLU A 1 76 ? -1.06882 23.43161 8.35934 0.632 15.92707 73 GLU A CA 1
ATOM 1373 C C . GLU A 1 76 ? 0.37169 23.82058 8.65305 1.000 13.42988 73 GLU A C 1
ATOM 1374 O O . GLU A 1 76 ? 0.77821 23.89072 9.81859 1.000 11.11973 73 GLU A O 1
ATOM 1395 N N . GLU A 1 77 ? 1.14237 24.06503 7.59406 1.000 12.71873 74 GLU A N 1
ATOM 1396 C CA . GLU A 1 77 ? 2.58686 24.16682 7.75776 1.000 12.04661 74 GLU A CA 1
ATOM 1397 C C . GLU A 1 77 ? 2.99849 25.40557 8.54336 1.000 11.63701 74 GLU A C 1
ATOM 1398 O O . GLU A 1 77 ? 3.95562 25.35166 9.32359 1.000 11.60935 74 GLU A O 1
ATOM 1410 N N . GLU A 1 78 ? 2.31769 26.53590 8.34897 1.000 12.58106 75 GLU A N 1
ATOM 1411 C CA A GLU A 1 78 ? 2.67155 27.73835 9.09887 0.493 13.08361 75 GLU A CA 1
ATOM 1412 C CA B GLU A 1 78 ? 2.70209 27.72661 9.09954 0.507 13.08361 75 GLU A CA 1
ATOM 1413 C C . GLU A 1 78 ? 2.45542 27.53324 10.59274 1.000 12.22744 75 GLU A C 1
ATOM 1414 O O . GLU A 1 78 ? 3.25019 27.99581 11.41806 1.000 12.07869 75 GLU A O 1
ATOM 1437 N N . ALA A 1 79 ? 1.37726 26.83771 10.96101 1.000 11.02701 76 ALA A N 1
ATOM 1438 C CA . ALA A 1 79 ? 1.12110 26.56307 12.37150 1.000 11.00959 76 ALA A CA 1
ATOM 1439 C C . ALA A 1 79 ? 2.20618 25.66733 12.95688 1.000 9.71348 76 ALA A C 1
ATOM 1440 O O . ALA A 1 79 ? 2.71916 25.92124 14.05316 1.000 11.33180 76 ALA A O 1
ATOM 1447 N N . TYR A 1 80 ? 2.56279 24.60620 12.23525 1.000 8.43398 77 TYR A N 1
ATOM 1448 C CA . TYR A 1 80 ? 3.68778 23.76479 12.63100 1.000 8.28783 77 TYR A CA 1
ATOM 1449 C C . TYR A 1 80 ? 4.95658 24.58552 12.80682 1.000 8.76427 77 TYR A C 1
ATOM 1450 O O . TYR A 1 80 ? 5.67389 24.42780 13.80039 1.000 10.31145 77 TYR A O 1
ATOM 1468 N N . ASN A 1 81 ? 5.26477 25.45521 11.84213 1.000 9.46114 78 ASN A N 1
ATOM 1469 C CA . ASN A 1 81 ? 6.52289 26.19295 11.90189 1.000 10.15054 78 ASN A CA 1
ATOM 1470 C C . ASN A 1 81 ? 6.58304 27.10174 13.12480 1.000 10.03360 78 ASN A C 1
ATOM 1471 O O . ASN A 1 81 ? 7.62083 27.19108 13.79156 1.000 10.99458 78 ASN A O 1
ATOM 1482 N N . GLY A 1 82 ? 5.49133 27.81426 13.41291 1.000 10.78268 79 GLY A N 1
ATOM 1483 C CA . GLY A 1 82 ? 5.49529 28.73126 14.53926 1.000 10.07967 79 GLY A CA 1
ATOM 1484 C C . GLY A 1 82 ? 5.56085 28.02296 15.87349 1.000 10.71730 79 GLY A C 1
ATOM 1485 O O . GLY A 1 82 ? 6.16579 28.52768 16.82343 1.000 11.77559 79 GLY A O 1
ATOM 1489 N N . TYR A 1 83 ? 4.96449 26.83963 15.95884 1.000 10.54484 80 TYR A N 1
ATOM 1490 C CA . TYR A 1 83 ? 4.94860 26.07519 17.20114 1.000 9.74392 80 TYR A CA 1
ATOM 1491 C C . TYR A 1 83 ? 6.28138 25.37456 17.42951 1.000 10.00116 80 TYR A C 1
ATOM 1492 O O . TYR A 1 83 ? 6.81985 25.41818 18.54170 1.000 10.09949 80 TYR A O 1
ATOM 1510 N N . PHE A 1 84 ? 6.85771 24.77159 16.38815 1.000 8.93348 81 PHE A N 1
ATOM 1511 C CA . PHE A 1 84 ? 8.16672 24.13931 16.54048 1.000 8.62671 81 PHE A CA 1
ATOM 1512 C C . PHE A 1 84 ? 9.25875 25.16936 16.81455 1.000 9.20825 81 PHE A C 1
ATOM 1513 O O . PHE A 1 84 ? 10.27354 24.84108 17.43813 1.000 10.20324 81 PHE A O 1
ATOM 1530 N N . ALA A 1 85 ? 9.06997 26.41271 16.36376 1.000 9.57642 82 ALA A N 1
ATOM 1531 C CA . ALA A 1 85 ? 10.04802 27.46122 16.64335 1.000 10.62068 82 ALA A CA 1
ATOM 1532 C C . ALA A 1 85 ? 10.22518 27.68878 18.13780 1.000 9.00629 82 ALA A C 1
ATOM 1533 O O . ALA A 1 85 ? 11.28023 28.16070 18.57631 1.000 11.56369 82 ALA A O 1
ATOM 1540 N N . LYS A 1 86 ? 9.20750 27.36655 18.93722 1.000 10.00982 83 LYS A N 1
ATOM 1541 C CA . LYS A 1 86 ? 9.28112 27.53471 20.38177 1.000 9.44820 83 LYS A CA 1
ATOM 1542 C C . LYS A 1 86 ? 10.04658 26.41482 21.07116 1.000 8.21566 83 LYS A C 1
ATOM 1543 O O . LYS A 1 86 ? 10.29248 26.50742 22.27954 1.000 11.61642 83 LYS A O 1
ATOM 1562 N N . MET A 1 87 ? 10.43645 25.37020 20.33051 1.000 9.05280 84 MET A N 1
ATOM 1563 C CA . MET A 1 87 ? 10.99582 24.15115 20.88372 1.000 10.08004 84 MET A CA 1
ATOM 1564 C C . MET A 1 87 ? 12.47766 24.02261 20.56270 1.000 9.82286 84 MET A C 1
ATOM 1565 O O . MET A 1 87 ? 12.90805 24.40451 19.46786 1.000 11.09252 84 MET A O 1
ATOM 1579 N N . PRO A 1 88 ? 13.27291 23.47909 21.48322 1.000 9.34595 85 PRO A N 1
ATOM 1580 C CA . PRO A 1 88 ? 14.71229 23.34645 21.25450 1.000 10.95964 85 PRO A CA 1
ATOM 1581 C C . PRO A 1 88 ? 15.15874 22.01976 20.66996 1.000 10.67857 85 PRO A C 1
ATOM 1582 O O . PRO A 1 88 ? 16.36432 21.84342 20.43656 1.000 13.31554 85 PRO A O 1
ATOM 1593 N N . TRP A 1 89 ? 14.24117 21.08268 20.42007 1.000 9.84511 86 TRP A N 1
ATOM 1594 C CA . TRP A 1 89 ? 14.54993 19.68989 20.10345 1.000 9.09944 86 TRP A CA 1
ATOM 1595 C C . TRP A 1 89 ? 14.34038 19.42755 18.59563 1.000 9.00512 86 TRP A C 1
ATOM 1596 O O . TRP A 1 89 ? 14.49539 20.34841 17.77855 1.000 10.36399 86 TRP A O 1
ATOM 1617 N N . LEU A 1 90 ? 14.01923 18.18335 18.25468 1.000 9.40740 87 LEU A N 1
ATOM 1618 C CA . LEU A 1 9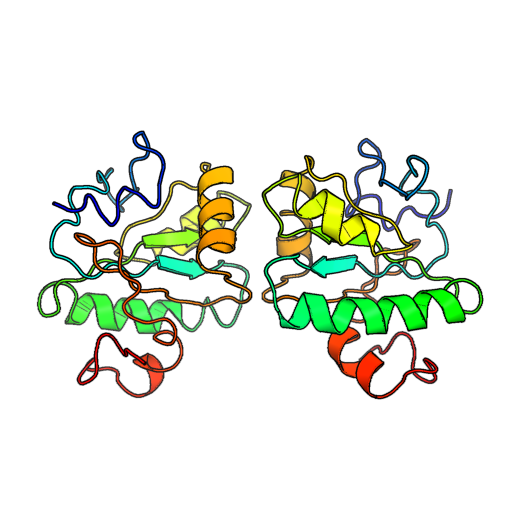0 ? 13.93736 17.76372 16.86136 1.000 8.66668 87 LEU A CA 1
ATOM 1619 C C . LEU A 1 90 ? 12.48599 17.50991 16.47698 1.000 8.27124 87 LEU A C 1
ATOM 1620 O O . LEU A 1 90 ? 11.61482 17.37364 17.33831 1.000 9.20317 87 LEU A O 1
ATOM 1636 N N . ALA A 1 91 ? 12.23181 17.42941 15.17364 1.000 8.84067 88 ALA A N 1
ATOM 1637 C CA . ALA A 1 91 ? 10.88563 17.14199 14.71359 1.000 7.13370 88 ALA A CA 1
ATOM 1638 C C . ALA A 1 91 ? 10.91820 16.29519 13.45438 1.000 8.46558 88 ALA A C 1
ATOM 1639 O O . ALA A 1 91 ? 11.78625 16.47204 12.59319 1.000 10.20617 88 ALA A O 1
ATOM 1646 N N . ILE A 1 92 ? 9.95082 15.39286 13.35268 1.000 9.02511 89 ILE A N 1
ATOM 1647 C CA . ILE A 1 92 ? 9.68172 14.77264 12.05272 1.000 9.34798 89 ILE A CA 1
ATOM 1648 C C . ILE A 1 92 ? 9.22902 15.85712 11.08959 1.000 7.02007 89 ILE A C 1
ATOM 1649 O O . ILE A 1 92 ? 8.42722 16.73323 11.47473 1.000 8.49921 89 ILE A O 1
ATOM 1665 N N . PRO A 1 93 ? 9.72016 15.89175 9.85955 1.000 8.84767 90 PRO A N 1
ATOM 1666 C CA . PRO A 1 93 ? 9.32040 16.96972 8.94861 1.000 10.18894 90 PRO A CA 1
ATOM 1667 C C . PRO A 1 93 ? 7.81278 17.01310 8.74979 1.000 10.15775 90 PRO A C 1
ATOM 1668 O O . PRO A 1 93 ? 7.14652 15.97849 8.67421 1.000 10.07610 90 PRO A O 1
ATOM 1679 N N . PHE A 1 94 ? 7.29111 18.23897 8.62899 1.000 10.14411 91 PHE A N 1
ATOM 1680 C CA . PHE A 1 94 ? 5.86072 18.44744 8.42911 1.000 9.74139 91 PHE A CA 1
ATOM 1681 C C . PHE A 1 94 ? 5.29427 17.58392 7.30951 1.000 10.20682 91 PHE A C 1
ATOM 1682 O O . PHE A 1 94 ? 4.17790 17.06597 7.42273 1.000 11.76263 91 PHE A O 1
ATOM 1699 N N . SER A 1 95 ? 6.03111 17.43445 6.21067 1.000 10.93261 92 SER A N 1
ATOM 1700 C CA . SER A 1 95 ? 5.47442 16.76370 5.04448 1.000 11.80519 92 SER A CA 1
ATOM 1701 C C . SER A 1 95 ? 5.46499 15.24343 5.15630 1.000 11.17894 92 SER A C 1
ATOM 1702 O O . SER A 1 95 ? 4.90489 14.58251 4.27670 1.000 12.41371 92 SER A O 1
ATOM 1710 N N . SER A 1 96 ? 6.04462 14.67146 6.20701 1.000 10.35046 93 SER A N 1
ATOM 1711 C CA A SER A 1 96 ? 6.15980 13.21627 6.32279 0.204 10.53361 93 SER A CA 1
ATOM 1712 C CA B SER A 1 96 ? 6.16334 13.21875 6.33199 0.796 10.16361 93 SER A CA 1
ATOM 1713 C C . SER A 1 96 ? 4.89441 12.62544 6.94975 1.000 10.42268 93 SER A C 1
ATOM 1714 O O . SER A 1 96 ? 4.91274 12.00409 8.01003 1.000 9.77930 93 SER A O 1
ATOM 1729 N N . ARG A 1 97 ? 3.77520 12.81318 6.24381 1.000 10.77317 94 ARG A N 1
ATOM 1730 C CA . ARG A 1 97 ? 2.47263 12.49585 6.82744 1.000 10.81331 94 ARG A CA 1
ATOM 1731 C C . ARG A 1 97 ? 2.32461 11.01157 7.15822 1.000 10.09072 94 ARG A C 1
ATOM 1732 O O . ARG A 1 97 ? 1.78188 10.65973 8.21212 1.000 11.33666 94 ARG A O 1
ATOM 1753 N N . ALA A 1 98 ? 2.78461 10.12416 6.27355 1.000 11.48646 95 ALA A N 1
ATOM 1754 C CA . ALA A 1 98 ? 2.62057 8.69408 6.52564 1.000 12.18563 95 ALA A CA 1
ATOM 1755 C C . ALA A 1 98 ? 3.43586 8.24716 7.73288 1.000 10.92494 95 ALA A C 1
ATOM 1756 O O . ALA A 1 98 ? 2.98594 7.40262 8.51630 1.000 11.11007 95 ALA A O 1
ATOM 1763 N N . GLU A 1 99 ? 4.63848 8.80727 7.89348 1.000 10.15570 96 GLU A N 1
ATOM 1764 C CA . GLU A 1 99 ? 5.48874 8.46050 9.02824 1.000 10.05428 96 GLU A CA 1
ATOM 1765 C C . GLU A 1 99 ? 4.84525 8.89230 10.33603 1.000 8.79111 96 GLU A C 1
ATOM 1766 O O . GLU A 1 99 ? 4.84452 8.14096 11.31882 1.000 9.83075 96 GLU A O 1
ATOM 1778 N N . LEU A 1 100 ? 4.28363 10.10323 10.36123 1.000 8.97750 97 LEU A N 1
ATOM 1779 C CA . LEU A 1 100 ? 3.56717 10.57692 11.53796 1.000 9.10439 97 LEU A CA 1
ATOM 1780 C C . LEU A 1 100 ? 2.41633 9.64522 11.89368 1.000 8.97113 97 LEU A C 1
ATOM 1781 O O . LEU A 1 100 ? 2.22796 9.28922 13.06168 1.000 9.57449 97 LEU A O 1
ATOM 1797 N N . GLU A 1 101 ? 1.61335 9.26079 10.90036 1.000 10.47235 98 GLU A N 1
ATOM 1798 C CA A GLU A 1 101 ? 0.46862 8.41037 11.20299 0.497 10.80361 98 GLU A CA 1
ATOM 1799 C CA B GLU A 1 101 ? 0.46568 8.39796 11.16098 0.503 10.85361 98 GLU A CA 1
ATOM 1800 C C . GLU A 1 101 ? 0.90238 7.01307 11.62271 1.000 10.32340 98 GLU A C 1
ATOM 1801 O O . GLU A 1 101 ? 0.24374 6.39270 12.46572 1.000 9.77055 98 GLU A O 1
ATOM 1824 N N . ALA A 1 102 ? 2.00228 6.50560 11.06902 1.000 9.70593 99 ALA A N 1
ATOM 1825 C CA . ALA A 1 102 ? 2.47186 5.18711 11.47383 1.000 9.27008 99 ALA A CA 1
ATOM 1826 C C . ALA A 1 102 ? 2.84375 5.17038 12.95139 1.000 9.58175 99 ALA A C 1
ATOM 1827 O O . ALA A 1 102 ? 2.58613 4.18352 13.64920 1.000 10.37180 99 ALA A O 1
ATOM 1834 N N . LEU A 1 103 ? 3.43418 6.26004 13.45304 1.000 8.91402 100 LEU A N 1
ATOM 1835 C CA . LEU A 1 103 ? 3.80283 6.30822 14.86592 1.000 10.30143 100 LEU A CA 1
ATOM 1836 C C . LEU A 1 103 ? 2.56850 6.33254 15.75824 1.000 8.56640 100 LEU A C 1
ATOM 1837 O O . LEU A 1 103 ? 2.55523 5.70351 16.82261 1.000 8.79280 100 LEU A O 1
ATOM 1853 N N . ARG A 1 104 ? 1.51357 7.02995 15.33057 1.000 8.23068 101 ARG A N 1
ATOM 1854 C CA . ARG A 1 104 ? 0.26581 7.02025 16.08686 1.000 8.76740 101 ARG A CA 1
ATOM 1855 C C . ARG A 1 104 ? -0.27492 5.60118 16.22549 1.000 7.89076 101 ARG A C 1
ATOM 1856 O O . ARG A 1 104 ? -0.67500 5.18032 17.31663 1.000 9.76749 101 ARG A O 1
ATOM 1877 N N . SER A 1 105 ? -0.28789 4.84478 15.12463 1.000 9.19006 102 SER A N 1
ATOM 1878 C CA . SER A 1 105 ? -0.77050 3.46715 15.16762 1.000 10.08416 102 SER A CA 1
ATOM 1879 C C . SER A 1 105 ? 0.15706 2.58022 15.98892 1.000 9.46569 102 SER A C 1
ATOM 1880 O O . SER A 1 105 ? -0.29658 1.78788 16.82412 1.000 10.43765 102 SER A O 1
ATOM 1888 N N . THR A 1 106 ? 1.46453 2.70504 15.76214 1.000 9.73895 103 THR A N 1
ATOM 1889 C CA . THR A 1 106 ? 2.42903 1.83884 16.43027 1.000 10.13685 103 THR A CA 1
ATOM 1890 C C . THR A 1 106 ? 2.31660 1.93746 17.94314 1.000 9.30897 103 THR A C 1
ATOM 1891 O O . THR A 1 106 ? 2.32588 0.91920 18.64415 1.000 10.14477 103 THR A O 1
ATOM 1902 N N . PHE A 1 107 ? 2.23402 3.15240 18.47008 1.000 9.48039 104 PHE A N 1
ATOM 1903 C CA . PHE A 1 107 ? 2.15677 3.35943 19.90864 1.000 9.01736 104 PHE A CA 1
ATOM 1904 C C . PHE A 1 107 ? 0.72812 3.52727 20.40535 1.000 10.26316 104 PHE A C 1
ATOM 1905 O O . PHE A 1 107 ? 0.52315 3.75316 21.60182 1.000 12.75690 104 PHE A O 1
ATOM 1922 N N . GLY A 1 108 ? -0.26696 3.39259 19.52931 1.000 9.21589 105 GLY A N 1
ATOM 1923 C CA . GLY A 1 108 ? -1.64806 3.46207 19.94685 1.000 11.54621 105 GLY A CA 1
ATOM 1924 C C . GLY A 1 108 ? -2.00259 4.76565 20.63697 1.000 10.48539 105 GLY A C 1
ATOM 1925 O O . GLY A 1 108 ? -2.66039 4.76167 21.67770 1.000 11.20337 105 GLY A O 1
ATOM 1929 N N . VAL A 1 109 ? -1.57258 5.88663 20.05689 1.000 9.55628 106 VAL A N 1
ATOM 1930 C CA . VAL A 1 109 ? -1.70971 7.19260 20.70182 1.000 8.87268 106 VAL A CA 1
ATOM 1931 C C . VAL A 1 109 ? -3.12550 7.70174 20.45437 1.000 7.85012 106 VAL A C 1
ATOM 1932 O O . VAL A 1 109 ? -3.46214 8.19018 19.37284 1.000 11.34485 106 VAL A O 1
ATOM 1945 N N . GLU A 1 110 ? -3.94904 7.60523 21.48787 1.000 8.91545 107 GLU A N 1
ATOM 1946 C CA . GLU A 1 110 ? -5.33423 8.01425 21.42928 1.000 8.96397 107 GLU A CA 1
ATOM 1947 C C . GLU A 1 110 ? -5.53715 9.47299 21.78841 1.000 8.67403 107 GLU A C 1
ATOM 1948 O O . GLU A 1 110 ? -6.61549 10.00149 21.52128 1.000 12.03904 107 GLU A O 1
ATOM 1960 N N . THR A 1 111 ? -4.53353 10.13652 22.36294 1.000 8.53920 108 THR A N 1
ATOM 1961 C CA A THR A 1 111 ? -4.72775 11.48728 22.86296 0.533 9.81361 108 THR A CA 1
ATOM 1962 C CA B THR A 1 111 ? -4.70915 11.45919 22.94847 0.467 8.84361 108 THR A CA 1
ATOM 1963 C C . THR A 1 111 ? -3.41149 12.24667 22.84824 1.000 8.57632 108 THR A C 1
ATOM 1964 O O . THR A 1 111 ? -2.32459 11.66607 22.89117 1.000 9.59567 108 THR A O 1
ATOM 1985 N N . ILE A 1 112 ? -3.53555 13.57057 22.74928 1.000 8.09553 109 ILE A N 1
ATOM 1986 C CA . ILE A 1 112 ? -2.40215 14.48352 22.88820 1.000 7.61542 109 ILE A CA 1
ATOM 1987 C C . ILE A 1 112 ? -2.71571 15.50283 23.97795 1.000 7.47785 109 ILE A C 1
ATOM 1988 O O . ILE A 1 112 ? -3.89026 15.83830 24.18856 1.000 9.42950 109 ILE A O 1
ATOM 2004 N N . PRO A 1 113 ? -1.70206 16.05221 24.66498 1.000 7.70828 110 PRO A N 1
ATOM 2005 C CA . PRO A 1 113 ? -0.27357 15.73810 24.50947 1.000 8.69383 110 PRO A CA 1
ATOM 2006 C C . PRO A 1 113 ? 0.08794 14.38037 25.10516 1.000 9.19143 110 PRO A C 1
ATOM 2007 O O . PRO A 1 113 ? -0.47048 13.97200 26.12454 1.000 9.48737 110 PRO A O 1
ATOM 2018 N N . THR A 1 114 ? 1.02445 13.67206 24.47143 1.000 8.52338 111 THR A N 1
ATOM 2019 C CA . THR A 1 114 ? 1.54112 12.40285 24.96141 1.000 8.49330 111 THR A CA 1
ATOM 2020 C C . THR A 1 114 ? 3.02611 12.33279 24.64472 1.000 8.92391 111 THR A C 1
ATOM 2021 O O . THR A 1 114 ? 3.45207 12.76000 23.56826 1.000 8.20376 111 THR A O 1
ATOM 2032 N N . VAL A 1 115 ? 3.81769 11.79088 25.56887 1.000 8.20479 112 VAL A N 1
ATOM 2033 C CA A VAL A 1 115 ? 5.21124 11.46114 25.29099 0.716 9.05519 112 VAL A CA 1
ATOM 2034 C CA B VAL A 1 115 ? 5.21310 11.46755 25.30399 0.284 9.05519 112 VAL A CA 1
ATOM 2035 C C . VAL A 1 115 ? 5.40939 9.96623 25.48360 1.000 8.81003 112 VAL A C 1
ATOM 2036 O O . VAL A 1 115 ? 5.08581 9.41499 26.54421 1.000 8.81841 112 VAL A O 1
ATOM 2059 N N . ILE A 1 116 ? 5.93321 9.31282 24.45080 1.000 9.29451 113 ILE A N 1
ATOM 2060 C CA . ILE A 1 116 ? 6.29563 7.90417 24.48842 1.000 9.93775 113 ILE A CA 1
ATOM 2061 C C . ILE A 1 116 ? 7.81411 7.84236 24.40666 1.000 9.04819 113 ILE A C 1
ATOM 2062 O O . ILE A 1 116 ? 8.39922 8.28472 23.41134 1.000 9.95955 113 ILE A O 1
ATOM 2078 N N . ALA A 1 117 ? 8.45488 7.28854 25.42845 1.000 8.41877 114 ALA A N 1
ATOM 2079 C CA . ALA A 1 117 ? 9.90598 7.17246 25.45044 1.000 8.45574 114 ALA A CA 1
ATOM 2080 C C . ALA A 1 117 ? 10.31288 5.78510 24.97375 1.000 9.13219 114 ALA A C 1
ATOM 2081 O O . ALA A 1 117 ? 9.71781 4.78333 25.38296 1.000 9.98054 114 ALA A O 1
ATOM 2088 N N . VAL A 1 118 ? 11.32402 5.73185 24.10021 1.000 9.12716 115 VAL A N 1
ATOM 2089 C CA . VAL A 1 118 ? 11.90361 4.47266 23.65973 1.000 9.50987 115 VAL A CA 1
ATOM 2090 C C . VAL A 1 118 ? 13.41852 4.52447 23.82272 1.000 8.59787 115 VAL A C 1
ATOM 2091 O O . VAL A 1 118 ? 14.03592 5.59186 23.85589 1.000 10.20171 115 VAL A O 1
ATOM 2104 N N . ASN A 1 119 ? 14.00857 3.33808 23.90166 1.000 9.09581 116 ASN A N 1
ATOM 2105 C CA . ASN A 1 119 ? 15.45551 3.16812 23.89662 1.000 9.38588 116 ASN A CA 1
ATOM 2106 C C . ASN A 1 119 ? 15.92289 3.16549 22.44800 1.000 9.68841 116 ASN A C 1
ATOM 2107 O O . ASN A 1 119 ? 15.47939 2.33499 21.64925 1.000 11.47226 116 ASN A O 1
ATOM 2118 N N . ALA A 1 120 ? 16.80055 4.10727 22.09631 1.000 9.44480 117 ALA A N 1
ATOM 2119 C CA . ALA A 1 120 ? 17.18932 4.25168 20.70001 1.000 9.65646 117 ALA A CA 1
ATOM 2120 C C . ALA A 1 120 ? 17.95395 3.04816 20.16878 1.000 10.56908 117 ALA A C 1
ATOM 2121 O O . ALA A 1 120 ? 17.97971 2.83835 18.95177 1.000 13.45113 117 ALA A O 1
ATOM 2128 N N . ASP A 1 121 ? 18.59717 2.27381 21.03935 1.000 11.03421 118 ASP A N 1
ATOM 2129 C CA . ASP A 1 121 ? 19.39381 1.14311 20.58256 1.000 13.87812 118 ASP A CA 1
ATOM 2130 C C . ASP A 1 121 ? 18.57876 -0.14021 20.49235 1.000 14.14121 118 ASP A C 1
ATOM 2131 O O . ASP A 1 121 ? 18.78538 -0.93554 19.56917 1.000 17.21027 118 ASP A O 1
ATOM 2140 N N . THR A 1 122 ? 17.64500 -0.35457 21.42099 1.000 13.60577 119 THR A N 1
ATOM 2141 C CA . THR A 1 122 ? 16.87642 -1.58862 21.44865 1.000 13.78834 119 THR A CA 1
ATOM 2142 C C . THR A 1 122 ? 15.46201 -1.44677 20.90138 1.000 12.98505 119 THR A C 1
ATOM 2143 O O . THR A 1 122 ? 14.83179 -2.46356 20.59899 1.000 13.72915 119 THR A O 1
ATOM 2154 N N . GLY A 1 123 ? 14.93299 -0.23038 20.79685 1.000 10.95938 120 GLY A N 1
ATOM 2155 C CA . GLY A 1 123 ? 13.55889 -0.03900 20.38915 1.000 10.59186 120 GLY A CA 1
ATOM 2156 C C . GLY A 1 123 ? 12.53385 -0.25283 21.48030 1.000 9.82240 120 GLY A C 1
ATOM 2157 O O . GLY A 1 123 ? 11.34442 0.00385 21.25142 1.000 10.73076 120 GLY A O 1
ATOM 2161 N N . ALA A 1 124 ? 12.94698 -0.70522 22.66011 1.000 10.57398 121 ALA A N 1
ATOM 2162 C CA . ALA A 1 124 ? 11.99343 -1.00324 23.71679 1.000 9.62945 121 ALA A CA 1
ATOM 2163 C C . ALA A 1 124 ? 11.27506 0.26068 24.16605 1.000 10.80914 121 ALA A C 1
ATOM 2164 O O . ALA A 1 124 ? 11.87380 1.33440 24.26740 1.000 10.98606 121 ALA A O 1
ATOM 2171 N N . VAL A 1 125 ? 9.98227 0.12255 24.45204 1.000 10.56879 122 VAL A N 1
ATOM 2172 C CA . VAL A 1 125 ? 9.22406 1.21431 25.05267 1.000 9.96733 122 VAL A CA 1
ATOM 2173 C C . VAL A 1 125 ? 9.64952 1.34103 26.50975 1.000 11.09035 122 VAL A C 1
ATOM 2174 O O . VAL A 1 125 ? 9.59642 0.37228 27.27761 1.000 13.78675 122 VAL A O 1
ATOM 2187 N N . VAL A 1 126 ? 10.11093 2.53305 26.87762 1.000 9.73742 123 VAL A N 1
ATOM 2188 C CA . VAL A 1 126 ? 10.64618 2.80978 28.20566 1.000 11.31438 123 VAL A CA 1
ATOM 2189 C C . VAL A 1 126 ? 9.57838 3.37309 29.13164 1.000 10.93023 123 VAL A C 1
ATOM 2190 O O . VAL A 1 126 ? 9.53675 3.02229 30.31320 1.000 13.29594 123 VAL A O 1
ATOM 2203 N N . SER A 1 127 ? 8.70427 4.24061 28.61973 1.000 9.44407 124 SER A N 1
ATOM 2204 C CA . SER A 1 127 ? 7.64999 4.83748 29.42925 1.000 9.70254 124 SER A CA 1
ATOM 2205 C C . SER A 1 127 ? 6.59881 5.44933 28.51461 1.000 9.30048 124 SER A C 1
ATOM 2206 O O . SER A 1 127 ? 6.88110 5.81608 27.37029 1.000 9.18059 124 SER A O 1
ATOM 2214 N N . THR A 1 128 ? 5.37950 5.57682 29.05071 1.000 10.36698 125 THR A N 1
ATOM 2215 C CA . THR A 1 128 ? 4.27053 6.15257 28.30590 1.000 9.38115 125 THR A CA 1
ATOM 2216 C C . THR A 1 128 ? 3.53003 7.26754 29.03411 1.000 10.66709 125 THR A C 1
ATOM 2217 O O . THR A 1 128 ? 2.66529 7.89920 28.41794 1.000 10.65820 125 THR A O 1
ATOM 2228 N N . LYS A 1 129 ? 3.84026 7.54577 30.30121 1.000 10.86187 126 LYS A N 1
ATOM 2229 C CA A LYS A 1 129 ? 3.07468 8.49664 31.09897 0.485 12.04766 126 LYS A CA 1
ATOM 2230 C CA B LYS A 1 129 ? 3.07522 8.49694 31.10010 0.515 12.04766 126 LYS A CA 1
ATOM 2231 C C . LYS A 1 129 ? 3.88458 9.72812 31.49656 1.000 10.62506 126 LYS A C 1
ATOM 2232 O O . LYS A 1 129 ? 3.51571 10.42794 32.44380 1.000 11.71457 126 LYS A O 1
ATOM 2267 N N . GLY A 1 130 ? 4.96400 10.02498 30.77462 1.000 8.71052 127 GLY A N 1
ATOM 2268 C CA . GLY A 1 130 ? 5.77390 11.18416 31.11325 1.000 9.25858 127 GLY A CA 1
ATOM 2269 C C . GLY A 1 130 ? 5.02030 12.50119 31.07761 1.000 8.60537 127 GLY A C 1
ATOM 2270 O O . GLY A 1 130 ? 5.35444 13.42876 31.82089 1.000 9.60573 127 GLY A O 1
ATOM 2274 N N . ARG A 1 131 ? 3.99635 12.60386 30.22403 1.000 9.80096 128 ARG A N 1
ATOM 2275 C CA . ARG A 1 131 ? 3.21959 13.83770 30.13985 1.000 10.27449 128 ARG A CA 1
ATOM 2276 C C . ARG A 1 131 ? 2.60015 14.18546 31.48364 1.000 10.44366 128 ARG A C 1
ATOM 2277 O O . ARG A 1 131 ? 2.47215 15.36609 31.83140 1.000 12.39656 128 ARG A O 1
ATOM 2298 N N . GLU A 1 132 ? 2.17346 13.17668 32.23621 1.000 10.12125 129 GLU A N 1
ATOM 2299 C CA . GLU A 1 132 ? 1.62023 13.37678 33.56318 1.000 10.86567 129 GLU A CA 1
ATOM 2300 C C . GLU A 1 132 ? 2.70142 13.42708 34.63396 1.000 11.90496 129 GLU A C 1
ATOM 2301 O O . GLU A 1 132 ? 2.64761 14.26561 35.54057 1.000 13.62930 129 GLU A O 1
ATOM 2313 N N . ARG A 1 133 ? 3.68660 12.54100 34.54934 1.000 10.61819 130 ARG A N 1
ATOM 2314 C CA . ARG A 1 133 ? 4.64301 12.39505 35.63899 1.000 11.55170 130 ARG A CA 1
ATOM 2315 C C . ARG A 1 133 ? 5.66267 13.52300 35.67988 1.000 11.35000 130 ARG A C 1
ATOM 2316 O O . ARG A 1 133 ? 6.14201 13.86402 36.76593 1.000 12.30015 130 ARG A O 1
ATOM 2337 N N . LEU A 1 134 ? 5.99759 14.12884 34.53816 1.000 9.98585 131 LEU A N 1
ATOM 2338 C CA . LEU A 1 134 ? 6.89074 15.28407 34.57607 1.000 9.95053 131 LEU A CA 1
ATOM 2339 C C . LEU A 1 134 ? 6.30544 16.41387 35.41913 1.000 10.12818 131 LEU A C 1
ATOM 2340 O O . LEU A 1 134 ? 7.05235 17.14191 36.08749 1.000 10.60581 131 LEU A O 1
ATOM 2356 N N . LEU A 1 135 ? 4.98097 16.57319 35.40332 1.000 11.04875 132 LEU A N 1
ATOM 2357 C CA . LEU A 1 135 ? 4.36419 17.70963 36.07478 1.000 10.99795 132 LEU A CA 1
ATOM 2358 C C . LEU A 1 135 ? 4.69132 17.74114 37.56029 1.000 12.19182 132 LEU A C 1
ATOM 2359 O O . LEU A 1 135 ? 4.79945 18.82345 38.14682 1.000 16.56339 132 LEU A O 1
ATOM 2375 N N . THR A 1 136 ? 4.82771 16.57622 38.19253 1.000 11.92783 133 THR A N 1
ATOM 2376 C CA . THR A 1 136 ? 5.09935 16.50395 39.62260 1.000 14.10717 133 THR A CA 1
ATOM 2377 C C . THR A 1 136 ? 6.52082 16.03374 39.91158 1.000 13.25349 133 THR A C 1
ATOM 2378 O O . THR A 1 136 ? 6.82190 15.63100 41.03979 1.000 14.16756 133 THR A O 1
ATOM 2389 N N . ASP A 1 137 ? 7.40396 16.09106 38.91206 1.000 10.99758 134 ASP A N 1
ATOM 2390 C CA . ASP A 1 137 ? 8.79551 15.67929 39.06590 1.000 11.82763 134 ASP A CA 1
ATOM 2391 C C . ASP A 1 137 ? 9.67195 16.55763 38.17946 1.000 10.82713 134 ASP A C 1
ATOM 2392 O O . ASP A 1 137 ? 10.34478 16.05826 37.26761 1.000 10.68000 134 ASP A O 1
ATOM 2401 N N . PRO A 1 138 ? 9.70237 17.86942 38.43514 1.000 11.84900 135 PRO A N 1
ATOM 2402 C CA . PRO A 1 138 ? 10.46531 18.77772 37.56048 1.000 12.39188 135 PRO A CA 1
ATOM 2403 C C . PRO A 1 138 ? 11.96309 18.52541 37.53243 1.000 12.18828 135 PRO A C 1
ATOM 2404 O O . PRO A 1 138 ? 12.61137 18.91402 36.55415 1.000 12.64986 135 PRO A O 1
ATOM 2415 N N . GLU A 1 139 ? 12.54275 17.91280 38.56210 1.000 10.40631 136 GLU A N 1
ATOM 2416 C CA . GLU A 1 139 ? 13.96082 17.57151 38.54161 1.000 11.18092 136 GLU A CA 1
ATOM 2417 C C . GLU A 1 139 ? 14.22190 16.20415 37.92421 1.000 8.98186 136 GLU A C 1
ATOM 2418 O O . GLU A 1 139 ? 15.37997 15.77817 37.84971 1.000 11.45019 136 GLU A O 1
ATOM 2430 N N . GLY A 1 140 ? 13.17730 15.50350 37.48992 1.000 9.36014 137 GLY A N 1
ATOM 2431 C CA . GLY A 1 140 ? 13.37119 14.19920 36.88831 1.000 9.90519 137 GLY A CA 1
ATOM 2432 C C . GLY A 1 140 ? 13.99346 13.18666 37.81572 1.000 8.98345 137 GLY A C 1
ATOM 2433 O O . GLY A 1 140 ? 14.75990 12.32702 37.36702 1.000 9.62962 137 GLY A O 1
ATOM 2437 N N . LYS A 1 141 ? 13.67989 13.25287 39.10885 1.000 9.13539 138 LYS A N 1
ATOM 2438 C CA . LYS A 1 141 ? 14.23313 12.27954 40.03954 1.000 9.32829 138 LYS A CA 1
ATOM 2439 C C . LYS A 1 141 ? 13.79177 10.86679 39.68856 1.000 9.15021 138 LYS A C 1
ATOM 2440 O O . LYS A 1 141 ? 14.52246 9.90453 39.95184 1.000 10.53628 138 LYS A O 1
ATOM 2459 N N . ASN A 1 142 ? 12.60660 10.72447 39.09648 1.000 9.76780 139 ASN A N 1
ATOM 2460 C CA . ASN A 1 142 ? 12.06519 9.43332 38.69352 1.000 10.27667 139 ASN A CA 1
ATOM 2461 C C . ASN A 1 142 ? 12.07452 9.23594 37.18491 1.000 9.78024 139 ASN A C 1
ATOM 2462 O O . ASN A 1 142 ? 11.44286 8.29827 36.68954 1.000 10.89438 139 ASN A O 1
ATOM 2473 N N . PHE A 1 143 ? 12.77659 10.09160 36.45249 1.000 10.22968 140 PHE A N 1
ATOM 2474 C CA . PHE A 1 143 ? 12.96965 9.90626 35.02090 1.000 10.28364 140 PHE A CA 1
ATOM 2475 C C . PHE A 1 143 ? 13.52568 8.50928 34.75842 1.000 10.77468 140 PHE A C 1
ATOM 2476 O O . PHE A 1 143 ? 14.38804 8.03720 35.50904 1.000 12.16866 140 PHE A O 1
ATOM 2493 N N . PRO A 1 144 ? 13.08901 7.82762 33.68899 1.000 11.48888 141 PRO A N 1
ATOM 2494 C CA . PRO A 1 144 ? 12.17360 8.26270 32.62442 1.000 10.85668 141 PRO A CA 1
ATOM 2495 C C . PRO A 1 144 ? 10.70622 7.94181 32.89432 1.000 11.58700 141 PRO A C 1
ATOM 2496 O O . PRO A 1 144 ? 9.90500 7.85960 31.96741 1.000 11.97112 141 PRO A O 1
ATOM 2507 N N . TRP A 1 145 ? 10.33702 7.73543 34.15904 1.000 11.81684 142 TRP A N 1
ATOM 2508 C CA . TRP A 1 145 ? 8.93729 7.59398 34.56635 1.000 12.13769 142 TRP A CA 1
ATOM 2509 C C . TRP A 1 145 ? 8.31060 6.30136 34.04802 1.000 14.18772 142 TRP A C 1
ATOM 2510 O O . TRP A 1 145 ? 7.14781 6.27387 33.64187 1.000 14.76733 142 TRP A O 1
ATOM 2531 N N . SER A 1 146 ? 9.08022 5.22069 34.08198 1.000 15.15165 143 SER A N 1
ATOM 2532 C CA A SER A 1 146 ? 8.57979 3.92520 33.66141 0.592 19.65361 143 SER A CA 1
ATOM 2533 C CA B SER A 1 146 ? 8.56092 3.93774 33.64539 0.408 20.94361 143 SER A CA 1
ATOM 2534 C C . SER A 1 146 ? 7.49887 3.43219 34.61861 1.000 24.76421 143 SER A C 1
ATOM 2535 O O . SER A 1 146 ? 7.37713 3.89752 35.75548 1.000 23.32269 143 SER A O 1
ATOM 2550 N N . ASP A 1 147 ? 6.71518 2.46966 34.14547 1.000 36.34284 144 ASP A N 1
ATOM 2551 C CA . ASP A 1 147 ? 5.73579 1.78647 34.98016 1.000 49.38360 144 ASP A CA 1
ATOM 2552 C C . ASP A 1 147 ? 6.36494 0.49019 35.48521 1.000 58.69815 144 ASP A C 1
ATOM 2553 O O . A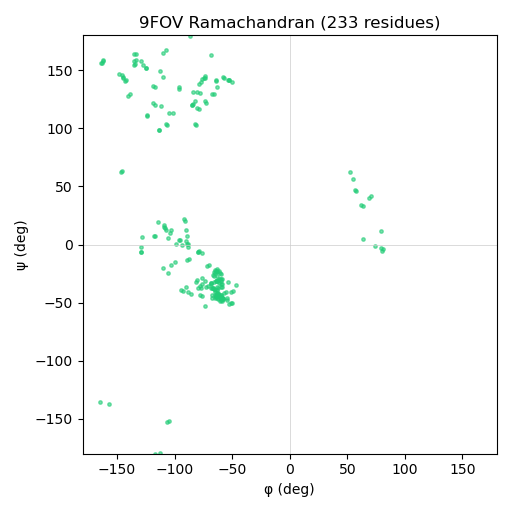SP A 1 147 ? 7.54844 0.23369 35.25176 1.000 61.68096 144 ASP A O 1
ATOM 2563 N N . MET B 1 3 ? -30.15984 21.17570 0.73585 1.000 66.26593 0 MET B N 1
ATOM 2564 C CA . MET B 1 3 ? -29.39453 21.92063 1.76293 1.000 65.84503 0 MET B CA 1
ATOM 2565 C C . MET B 1 3 ? -28.13656 21.09229 1.95251 1.000 57.37785 0 MET B C 1
ATOM 2566 O O . MET B 1 3 ? -27.47424 20.73607 0.97903 1.000 57.01920 0 MET B O 1
ATOM 2580 N N . GLY B 1 4 ? -27.80698 20.76804 3.19440 1.000 49.36167 1 GLY B N 1
ATOM 2581 C CA . GLY B 1 4 ? -26.59870 20.00950 3.44398 1.000 42.24308 1 GLY B CA 1
ATOM 2582 C C . GLY B 1 4 ? -25.34817 20.76796 3.04926 1.000 36.92855 1 GLY B C 1
ATOM 2583 O O . GLY B 1 4 ? -24.24210 20.22307 3.10888 1.000 32.42008 1 GLY B O 1
ATOM 2587 N N . SER B 1 5 ? -25.50678 22.02950 2.64122 1.000 35.06464 2 SER B N 1
ATOM 2588 C CA . SER B 1 5 ? -24.34575 22.83575 2.28269 1.000 33.67897 2 SER B CA 1
ATOM 2589 C C . SER B 1 5 ? -23.52164 23.20071 3.50675 1.000 28.38670 2 SER B C 1
ATOM 2590 O O . SER B 1 5 ? -22.35970 23.59229 3.36219 1.000 28.52985 2 SER B O 1
ATOM 2598 N N . GLY B 1 6 ? -24.09752 23.07887 4.70356 1.000 22.85915 3 GLY B N 1
ATOM 2599 C CA . GLY B 1 6 ? -23.31192 23.27366 5.90994 1.000 18.92516 3 GLY B CA 1
ATOM 2600 C C . GLY B 1 6 ? -22.34408 22.13005 6.14070 1.000 18.87015 3 GLY B C 1
ATOM 2601 O O . GLY B 1 6 ? -21.16852 22.34533 6.44912 1.000 20.57830 3 GLY B O 1
ATOM 2605 N N A LEU B 1 7 ? -22.83104 20.89417 6.00887 0.624 19.66361 4 LEU B N 1
ATOM 2606 N N B LEU B 1 7 ? -22.82568 20.89419 5.99394 0.376 19.58361 4 LEU B N 1
ATOM 2607 C CA A LEU B 1 7 ? -21.94512 19.74143 6.10379 0.624 20.04361 4 LEU B CA 1
ATOM 2608 C CA B LEU B 1 7 ? -21.93598 19.74412 6.09162 0.376 20.14361 4 LEU B CA 1
ATOM 2609 C C A LEU B 1 7 ? -20.88404 19.78517 5.01566 0.624 20.13361 4 LEU B C 1
ATOM 2610 C C B LEU B 1 7 ? -20.90484 19.75930 4.97278 0.376 20.48361 4 LEU B C 1
ATOM 2611 O O A LEU B 1 7 ? -19.70994 19.48769 5.26478 0.624 18.88361 4 LEU B O 1
ATOM 2612 O O B LEU B 1 7 ? -19.74548 19.38083 5.17775 0.376 18.75361 4 LEU B O 1
ATOM 2643 N N A ALA B 1 8 ? -21.28539 20.15193 3.79738 0.624 21.41361 5 ALA B N 1
ATOM 2644 N N B ALA B 1 8 ? -21.31225 20.19693 3.77927 0.376 21.51361 5 ALA B N 1
ATOM 2645 C CA A ALA B 1 8 ? -20.38359 20.09734 2.65529 0.624 23.41361 5 ALA B CA 1
ATOM 2646 C CA B ALA B 1 8 ? -20.44750 20.08551 2.61079 0.376 23.48361 5 ALA B CA 1
ATOM 2647 C C A ALA B 1 8 ? -19.19555 21.03525 2.80519 0.624 22.80361 5 ALA B C 1
ATOM 2648 C C B ALA B 1 8 ? -19.16174 20.88430 2.77296 0.376 23.01361 5 ALA B C 1
ATOM 2649 O O A ALA B 1 8 ? -18.14850 20.79215 2.19534 0.624 23.42361 5 ALA B O 1
ATOM 2650 O O B ALA B 1 8 ? -18.13327 20.52315 2.19019 0.376 25.12361 5 ALA B O 1
ATOM 2663 N N A LYS B 1 9 ? -19.32494 22.09486 3.60357 0.624 18.37361 6 LYS B N 1
ATOM 2664 N N B LYS B 1 9 ? -19.18927 21.96543 3.55287 0.376 20.07361 6 LYS B N 1
ATOM 2665 C CA A LYS B 1 9 ? -18.22184 23.02855 3.78935 0.624 20.82361 6 LYS B CA 1
ATOM 2666 C CA B LYS B 1 9 ? -17.97646 22.75290 3.75144 0.376 21.48361 6 LYS B CA 1
ATOM 2667 C C A LYS B 1 9 ? -17.07805 22.44270 4.60876 0.624 16.58361 6 LYS B C 1
ATOM 2668 C C B LYS B 1 9 ? -16.93512 22.01627 4.58923 0.376 18.10361 6 LYS B C 1
ATOM 2669 O O A LYS B 1 9 ? -15.99335 23.03493 4.63343 0.624 18.20361 6 LYS B O 1
ATOM 2670 O O B LYS B 1 9 ? -15.78186 22.45909 4.63779 0.376 20.38361 6 LYS B O 1
ATOM 2707 N N A TYR B 1 10 ? -17.29244 21.31046 5.27872 0.624 14.14361 7 TYR B N 1
ATOM 2708 N N B TYR B 1 10 ? -17.31324 20.90931 5.23959 0.376 15.64361 7 TYR B N 1
ATOM 2709 C CA A TYR B 1 10 ? -16.25022 20.65069 6.05149 0.624 16.88361 7 TYR B CA 1
ATOM 2710 C CA B TYR B 1 10 ? -16.37004 20.03095 5.91442 0.376 17.43361 7 TYR B CA 1
ATOM 2711 C C A TYR B 1 10 ? -15.39913 19.70864 5.21608 0.624 22.83361 7 TYR B C 1
ATOM 2712 C C B TYR B 1 10 ? -16.04853 18.77874 5.10959 0.376 22.94361 7 TYR B C 1
ATOM 2713 O O A TYR B 1 10 ? -14.41248 19.17004 5.72962 0.624 25.31361 7 TYR B O 1
ATOM 2714 O O B TYR B 1 10 ? -14.99939 18.16427 5.33283 0.376 26.16361 7 TYR B O 1
ATOM 2749 N N A LEU B 1 11 ? -15.74539 19.51013 3.95385 0.624 23.14361 8 LEU B N 1
ATOM 2750 N N B LEU B 1 11 ? -16.94501 18.37037 4.21108 0.376 23.05361 8 LEU B N 1
ATOM 2751 C CA A LEU B 1 11 ? -15.13312 18.49719 3.11266 0.624 22.97361 8 LEU B CA 1
ATOM 2752 C CA B LEU B 1 11 ? -16.79715 17.15749 3.40829 0.376 23.82361 8 LEU B CA 1
ATOM 2753 C C A LEU B 1 11 ? -14.85947 19.10199 1.74823 0.624 22.75361 8 LEU B C 1
ATOM 2754 C C B LEU B 1 11 ? -16.75866 17.58238 1.94744 0.376 23.32361 8 LEU B C 1
ATOM 2755 O O A LEU B 1 11 ? -15.48363 20.09759 1.36745 0.624 21.42361 8 LEU B O 1
ATOM 2756 O O B LEU B 1 11 ? -17.81217 17.72538 1.30673 0.376 21.82361 8 LEU B O 1
ATOM 2787 N N A PRO B 1 12 ? -13.92248 18.53102 0.99398 0.624 20.43361 9 PRO B N 1
ATOM 2788 N N B PRO B 1 12 ? -15.57167 17.80326 1.38207 0.376 21.22361 9 PRO B N 1
ATOM 2789 C CA A PRO B 1 12 ? -13.77277 18.93890 -0.40668 0.624 21.75361 9 PRO B CA 1
ATOM 2790 C CA B PRO B 1 12 ? -15.49101 18.26167 -0.01089 0.376 22.17361 9 PRO B CA 1
ATOM 2791 C C A PRO B 1 12 ? -15.06078 18.69229 -1.17718 0.624 22.79361 9 PRO B C 1
ATOM 2792 C C B PRO B 1 12 ? -16.30479 17.38423 -0.94929 0.376 23.25361 9 PRO B C 1
ATOM 2793 O O A PRO B 1 12 ? -15.82556 17.77210 -0.87860 0.624 24.05361 9 PRO B O 1
ATOM 2794 O O B PRO B 1 12 ? -16.22094 16.15451 -0.91259 0.376 24.62361 9 PRO B O 1
ATOM 2815 N N A SER B 1 13 ? -15.29364 19.53130 -2.18735 0.624 25.72361 10 SER B N 1
ATOM 2816 N N B SER B 1 13 ? -17.10052 18.03448 -1.80231 0.376 26.00361 10 SER B N 1
ATOM 2817 C CA A SER B 1 13 ? -16.49890 19.39616 -2.99528 0.624 27.19361 10 SER B CA 1
ATOM 2818 C CA B SER B 1 13 ? -17.97639 17.30824 -2.71246 0.376 27.43361 10 SER B CA 1
ATOM 2819 C C A SER B 1 13 ? -16.52734 18.09465 -3.78460 0.624 25.99361 10 SER B C 1
ATOM 2820 C C B SER B 1 13 ? -17.20544 16.42679 -3.68589 0.376 26.53361 10 SER B C 1
ATOM 2821 O O A SER B 1 13 ? -17.59843 17.69043 -4.25098 0.624 28.29361 10 SER B O 1
ATOM 2822 O O B SER B 1 13 ? -17.78586 15.48991 -4.24447 0.376 28.68361 10 SER B O 1
ATOM 2837 N N A THR B 1 14 ? -15.38669 17.42373 -3.93579 0.624 20.86361 11 THR B N 1
ATOM 2838 N N B THR B 1 14 ? -15.91772 16.69903 -3.90716 0.376 21.97361 11 THR B N 1
ATOM 2839 C CA A THR B 1 14 ? -15.28171 16.24682 -4.78586 0.624 18.63361 11 THR B CA 1
ATOM 2840 C CA B THR B 1 14 ? -15.13612 15.85322 -4.80016 0.376 19.01361 11 THR B CA 1
ATOM 2841 C C A THR B 1 14 ? -15.35043 14.93094 -4.02265 0.624 21.28361 11 THR B C 1
ATOM 2842 C C B THR B 1 14 ? -14.79502 14.50261 -4.18353 0.376 21.60361 11 THR B C 1
ATOM 2843 O O A THR B 1 14 ? -15.21754 13.87095 -4.64140 0.624 19.98361 11 THR B O 1
ATOM 2844 O O B THR B 1 14 ? -14.21796 13.65896 -4.87554 0.376 20.27361 11 THR B O 1
ATOM 2865 N N A ILE B 1 15 ? -15.55010 14.95988 -2.71045 0.624 20.80361 12 ILE B N 1
ATOM 2866 N N B ILE B 1 15 ? -15.12342 14.27741 -2.91366 0.376 21.76361 12 ILE B N 1
ATOM 2867 C CA A ILE B 1 15 ? -15.54774 13.72445 -1.93547 0.624 24.43361 12 ILE B CA 1
ATOM 2868 C CA B ILE B 1 15 ? -14.85883 13.00792 -2.24212 0.376 24.87361 12 ILE B CA 1
ATOM 2869 C C A ILE B 1 15 ? -16.91217 13.05587 -2.02051 0.624 22.82361 12 ILE B C 1
ATOM 2870 C C B ILE B 1 15 ? -16.16673 12.56641 -1.59747 0.376 23.16361 12 ILE B C 1
ATOM 2871 O O A ILE B 1 15 ? -17.95304 13.71664 -2.11984 0.624 24.13361 12 ILE B O 1
ATOM 2872 O O B ILE B 1 15 ? -16.57275 13.10808 -0.56292 0.376 24.42361 12 ILE B O 1
ATOM 2903 N N A LYS B 1 16 ? -16.90163 11.72495 -1.99382 0.624 17.29361 13 LYS B N 1
ATOM 2904 N N B LYS B 1 16 ? -16.83015 11.58542 -2.20397 0.376 18.06361 13 LYS B N 1
ATOM 2905 C CA A LYS B 1 16 ? -18.08662 10.92983 -1.71501 0.624 15.38361 13 LYS B CA 1
ATOM 2906 C CA B LYS B 1 16 ? -18.05543 11.05480 -1.63542 0.376 15.87361 13 LYS B CA 1
ATOM 2907 C C A LYS B 1 16 ? -17.81640 10.04803 -0.50207 0.624 13.86361 13 LYS B C 1
ATOM 2908 C C B LYS B 1 16 ? -17.74904 10.25430 -0.36980 0.376 14.00361 13 LYS B C 1
ATOM 2909 O O A LYS B 1 16 ? -16.73463 9.46264 -0.37378 0.624 15.75361 13 LYS B O 1
ATOM 2910 O O B LYS B 1 16 ? -16.59906 9.91842 -0.06991 0.376 16.17361 13 LYS B O 1
ATOM 2947 N N . LEU B 1 17 ? -18.80454 9.95210 0.37937 1.000 12.07749 14 LEU B N 1
ATOM 2948 C CA . LEU B 1 17 ? -18.71376 9.06591 1.52727 1.000 12.06990 14 LEU B CA 1
ATOM 2949 C C . LEU B 1 17 ? -19.01104 7.64625 1.06807 1.000 13.35570 14 LEU B C 1
ATOM 2950 O O . LEU B 1 17 ? -19.70183 7.43354 0.06782 1.000 14.39145 14 LEU B O 1
ATOM 2967 N N . VAL B 1 18 ? -18.46155 6.67185 1.78193 1.000 14.84932 15 VAL B N 1
ATOM 2968 C CA A VAL B 1 18 ? -18.70809 5.26829 1.47930 0.737 16.77361 15 VAL B CA 1
ATOM 2969 C CA B VAL B 1 18 ? -18.70135 5.26491 1.48480 0.263 16.96361 15 VAL B CA 1
ATOM 2970 C C . VAL B 1 18 ? -19.77434 4.73314 2.42258 1.000 13.63432 15 VAL B C 1
ATOM 2971 O O . VAL B 1 18 ? -19.80345 5.06931 3.61538 1.000 11.85685 15 VAL B O 1
ATOM 2996 N N . SER B 1 19 ? -20.66350 3.92262 1.87760 1.000 14.49077 16 SER B N 1
ATOM 2997 C CA . SER B 1 19 ? -21.63022 3.14525 2.62457 1.000 16.31992 16 SER B CA 1
ATOM 2998 C C . SER B 1 19 ? -21.25222 1.68296 2.43966 1.000 18.50682 16 SER B C 1
ATOM 2999 O O . SER B 1 19 ? -20.28490 1.34983 1.74703 1.000 21.96557 16 SER B O 1
ATOM 3007 N N . LYS B 1 20 ? -22.03084 0.79812 3.04887 1.000 20.66120 17 LYS B N 1
ATOM 3008 C CA . LYS B 1 20 ? -21.71653 -0.61697 2.92637 1.000 25.22119 17 LYS B CA 1
ATOM 3009 C C . LYS B 1 20 ? -21.81456 -1.07752 1.47804 1.000 29.08518 17 LYS B C 1
ATOM 3010 O O . LYS B 1 20 ? -21.01269 -1.90358 1.02634 1.000 32.56551 17 LYS B O 1
ATOM 3029 N N . SER B 1 21 ? -22.77703 -0.53626 0.72740 1.000 30.61497 18 SER B N 1
ATOM 3030 C CA . SER B 1 21 ? -23.04335 -0.98312 -0.63068 1.000 31.90876 18 SER B CA 1
ATOM 3031 C C . SER B 1 21 ? -22.56377 -0.02638 -1.71302 1.000 30.33347 18 SER B C 1
ATOM 3032 O O . SER B 1 21 ? -22.31894 -0.47407 -2.83789 1.000 31.50127 18 SER B O 1
ATOM 3040 N N . GLY B 1 22 ? -22.42672 1.26412 -1.41587 1.000 26.20057 19 GLY B N 1
ATOM 3041 C CA . GLY B 1 22 ? -22.06155 2.21826 -2.44487 1.000 22.98620 19 GLY B CA 1
ATOM 3042 C C . GLY B 1 22 ? -21.41058 3.48615 -1.93480 1.000 20.02564 19 GLY B C 1
ATOM 3043 O O . GLY B 1 22 ? -20.54261 3.43942 -1.05791 1.000 20.56362 19 GLY B O 1
ATOM 3047 N N . THR B 1 23 ? -21.82060 4.62616 -2.49116 1.000 17.91123 20 THR B N 1
ATOM 3048 C CA . THR B 1 23 ? -21.28534 5.92781 -2.12331 1.000 16.52497 20 THR B CA 1
ATOM 3049 C C . THR B 1 23 ? -22.43282 6.90752 -1.91478 1.000 16.93499 20 THR B C 1
ATOM 3050 O O . THR B 1 23 ? -23.54003 6.72103 -2.42739 1.000 19.14083 20 THR B O 1
ATOM 3061 N N . VAL B 1 24 ? -22.14061 7.97138 -1.16650 1.000 15.50178 21 VAL B N 1
ATOM 3062 C CA . VAL B 1 24 ? -23.13607 8.94990 -0.74242 1.000 16.59929 21 VAL B CA 1
ATOM 3063 C C . VAL B 1 24 ? -22.52926 10.33999 -0.87063 1.000 16.39096 21 VAL B C 1
ATOM 3064 O O . VAL B 1 24 ? -21.43187 10.59124 -0.36265 1.000 15.71603 21 VAL B O 1
ATOM 3077 N N . SER B 1 25 ? -23.24229 11.24431 -1.53009 1.000 19.09609 22 SER B N 1
ATOM 3078 C CA . SER B 1 25 ? -22.78992 12.63095 -1.60169 1.000 21.39087 22 SER B CA 1
ATOM 3079 C C . SER B 1 25 ? -23.10522 13.33934 -0.28890 1.000 22.76761 22 SER B C 1
ATOM 3080 O O . SER B 1 25 ? -24.23992 13.25743 0.19038 1.000 21.32066 22 SER B O 1
ATOM 3088 N N . PRO B 1 26 ? -22.13801 14.03767 0.31991 1.000 25.41467 23 PRO B N 1
ATOM 3089 C CA . PRO B 1 26 ? -22.43500 14.75145 1.57543 1.000 26.72488 23 PRO B CA 1
ATOM 3090 C C . PRO B 1 26 ? -23.71659 15.56428 1.53794 1.000 27.35329 23 PRO B C 1
ATOM 3091 O O . PRO B 1 26 ? -24.42120 15.65791 2.55033 1.000 24.82348 23 PRO B O 1
ATOM 3102 N N . ILE B 1 27 ? -24.04141 16.15343 0.38650 1.000 30.02303 24 ILE B N 1
ATOM 3103 C CA . ILE B 1 27 ? -25.24194 16.97170 0.26660 1.000 32.76810 24 ILE B CA 1
ATOM 3104 C C . ILE B 1 27 ? -26.50863 16.16851 0.52793 1.000 29.93891 24 ILE B C 1
ATOM 3105 O O . ILE B 1 27 ? -27.53487 16.74651 0.90071 1.000 30.46347 24 ILE B O 1
ATOM 3121 N N . SER B 1 28 ? -26.45797 14.84094 0.36465 1.000 27.30634 25 SER B N 1
ATOM 3122 C CA A SER B 1 28 ? -27.62237 13.99814 0.60805 0.527 25.69361 25 SER B CA 1
ATOM 3123 C CA B SER B 1 28 ? -27.62789 14.00542 0.60689 0.473 25.71361 25 SER B CA 1
ATOM 3124 C C . SER B 1 28 ? -27.96285 13.86792 2.08725 1.000 23.69881 25 SER B C 1
ATOM 3125 O O . SER B 1 28 ? -28.98351 13.25705 2.41986 1.000 21.68310 25 SER B O 1
ATOM 3140 N N . LEU B 1 29 ? -27.13573 14.40589 2.97274 1.000 20.17187 26 LEU B N 1
ATOM 3141 C CA . LEU B 1 29 ? -27.40017 14.38638 4.40399 1.000 17.32301 26 LEU B CA 1
ATOM 3142 C C . LEU B 1 29 ? -28.18964 15.61142 4.85019 1.000 15.74254 26 LEU B C 1
ATOM 3143 O O . LEU B 1 29 ? -28.32277 15.85161 6.05448 1.000 13.84974 26 LEU B O 1
ATOM 3159 N N . ALA B 1 30 ? -28.74131 16.36419 3.89935 1.000 17.04123 27 ALA B N 1
ATOM 3160 C CA . ALA B 1 30 ? -29.45285 17.59527 4.20691 1.000 15.78057 27 ALA B CA 1
ATOM 3161 C C . ALA B 1 30 ? -30.53848 17.36351 5.24814 1.000 16.63474 27 ALA B C 1
ATOM 3162 O O . ALA B 1 30 ? -31.23197 16.34331 5.23619 1.000 18.00597 27 ALA B O 1
ATOM 3169 N N . GLY B 1 31 ? -30.68309 18.33474 6.14939 1.000 15.43200 28 GLY B N 1
ATOM 3170 C CA . GLY B 1 31 ? -31.70162 18.30670 7.17388 1.000 15.33176 28 GLY B CA 1
ATOM 3171 C C . GLY B 1 31 ? -31.39706 17.44155 8.37511 1.000 13.33755 28 GLY B C 1
ATOM 3172 O O . GLY B 1 31 ? -32.18621 17.43977 9.32847 1.000 16.15641 28 GLY B O 1
ATOM 3176 N N . LYS B 1 32 ? -30.27558 16.73272 8.38091 1.000 13.04324 29 LYS B N 1
ATOM 3177 C CA A LYS B 1 32 ? -29.94561 15.79632 9.44139 0.396 12.73361 29 LYS B CA 1
ATOM 3178 C CA B LYS B 1 32 ? -29.95319 15.80183 9.44839 0.604 12.71361 29 LYS B CA 1
ATOM 3179 C C . LYS B 1 32 ? -28.93593 16.39586 10.41221 1.000 11.90700 29 LYS B C 1
ATOM 3180 O O . LYS B 1 32 ? -28.20398 17.33316 10.08766 1.000 13.24374 29 LYS B O 1
ATOM 3217 N N . THR B 1 33 ? -28.91106 15.83663 11.61843 1.000 10.67037 30 THR B N 1
ATOM 3218 C CA . THR B 1 33 ? -27.77033 16.01031 12.50315 1.000 9.99636 30 THR B CA 1
ATOM 3219 C C . THR B 1 33 ? -26.74535 14.96335 12.08455 1.000 10.29679 30 THR B C 1
ATOM 3220 O O . THR B 1 33 ? -27.09321 13.79402 11.89048 1.000 11.30735 30 THR B O 1
ATOM 3231 N N . VAL B 1 34 ? -25.49689 15.37591 11.90672 1.000 10.85323 31 VAL B N 1
ATOM 3232 C CA . VAL B 1 34 ? -24.45877 14.48546 11.40169 1.000 10.08774 31 VAL B CA 1
ATOM 3233 C C . VAL B 1 34 ? -23.37517 14.36019 12.45655 1.000 7.92661 31 VAL B C 1
ATOM 3234 O O . VAL B 1 34 ? -22.78960 15.36844 12.87253 1.000 9.58644 31 VAL B O 1
ATOM 3247 N N . PHE B 1 35 ? -23.11240 13.12402 12.89029 1.000 7.99827 32 PHE B N 1
ATOM 3248 C CA A PHE B 1 35 ? -22.08263 12.84842 13.88392 0.729 9.17363 32 PHE B CA 1
ATOM 3249 C CA B PHE B 1 35 ? -22.08631 12.83208 13.88440 0.271 9.17363 32 PHE B CA 1
ATOM 3250 C C . PHE B 1 35 ? -20.80947 12.42767 13.16099 1.000 8.67684 32 PHE B C 1
ATOM 3251 O O . PHE B 1 35 ? -20.76440 11.37309 12.52091 1.000 10.38722 32 PHE B O 1
ATOM 3282 N N . PHE B 1 36 ? -19.76787 13.24674 13.28075 1.000 8.73460 33 PHE B N 1
ATOM 3283 C CA . PHE B 1 36 ? -18.43433 12.82555 12.87244 1.000 8.94200 33 PHE B CA 1
ATOM 3284 C C . PHE B 1 36 ? -17.87552 11.97796 14.01171 1.000 9.02758 33 PHE B C 1
ATOM 3285 O O . PHE B 1 36 ? -17.72295 12.47019 15.13698 1.000 10.06003 33 PHE B O 1
ATOM 3302 N N . TYR B 1 37 ? -17.60751 10.70569 13.73397 1.000 8.88051 34 TYR B N 1
ATOM 3303 C CA . TYR B 1 37 ? -17.14900 9.74314 14.73395 1.000 8.46334 34 TYR B CA 1
ATOM 3304 C C . TYR B 1 37 ? -15.67367 9.46508 14.46677 1.000 8.62174 34 TYR B C 1
ATOM 3305 O O . TYR B 1 37 ? -15.32744 8.74794 13.52270 1.000 7.98822 34 TYR B O 1
ATOM 3323 N N . PHE B 1 38 ? -14.81339 10.06027 15.29352 1.000 7.43330 35 PHE B N 1
ATOM 3324 C CA . PHE B 1 38 ? -13.37034 9.86028 15.21851 1.000 6.85433 35 PHE B CA 1
ATOM 3325 C C . PHE B 1 38 ? -13.02698 8.60209 16.00928 1.000 8.12150 35 PHE B C 1
ATOM 3326 O O . PHE B 1 38 ? -13.31159 8.52528 17.20985 1.000 8.74168 35 PHE B O 1
ATOM 3343 N N . SER B 1 39 ? -12.43676 7.61104 15.33880 1.000 8.52830 36 SER B N 1
ATOM 3344 C CA . SER B 1 39 ? -12.28516 6.28929 15.93266 1.000 8.19342 36 SER B CA 1
ATOM 3345 C C . SER B 1 39 ? -11.22071 5.50167 15.18297 1.000 7.68295 36 SER B C 1
ATOM 3346 O O . SER B 1 39 ? -10.92379 5.78171 14.01968 1.000 9.80875 36 SER B O 1
ATOM 3354 N N . ALA B 1 40 ? -10.65824 4.49628 15.86339 1.000 8.28981 37 ALA B N 1
ATOM 3355 C C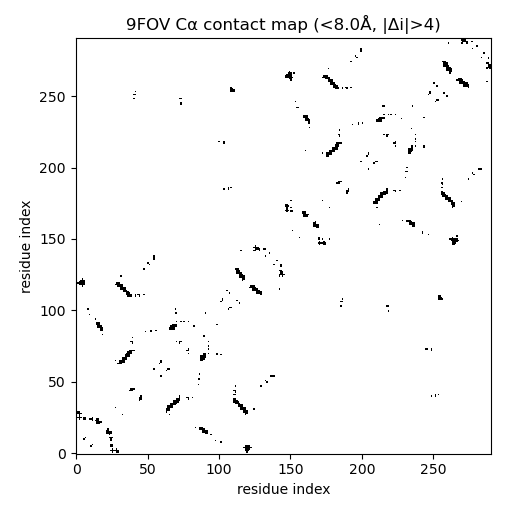A . ALA B 1 40 ? -9.65597 3.62290 15.26914 1.000 8.15224 37 ALA B CA 1
ATOM 3356 C C . ALA B 1 40 ? -9.81867 2.20245 15.78968 1.000 7.09242 37 ALA B C 1
ATOM 3357 O O . ALA B 1 40 ? -10.12257 1.99397 16.96818 1.000 8.94720 37 ALA B O 1
ATOM 3364 N N . SER B 1 41 ? -9.57550 1.23041 14.90338 1.000 8.33949 38 SER B N 1
ATOM 3365 C CA . SER B 1 41 ? -9.67354 -0.17627 15.26681 1.000 9.28884 38 SER B CA 1
ATOM 3366 C C . SER B 1 41 ? -8.66357 -0.57576 16.33304 1.000 9.82670 38 SER B C 1
ATOM 3367 O O . SER B 1 41 ? -8.88021 -1.57292 17.02908 1.000 12.75428 38 SER B O 1
ATOM 3375 N N . TRP B 1 42 ? -7.56705 0.16898 16.47326 1.000 9.77014 39 TRP B N 1
ATOM 3376 C CA . TRP B 1 42 ? -6.51184 -0.16417 17.42164 1.000 11.43920 39 TRP B CA 1
ATOM 3377 C C . TRP B 1 42 ? -6.73498 0.44957 18.79670 1.000 11.48316 39 TRP B C 1
ATOM 3378 O O . TRP B 1 42 ? -5.91883 0.23761 19.70019 1.000 14.52376 39 TRP B O 1
ATOM 3399 N N . CYS B 1 43 ? -7.82817 1.18046 18.97576 1.000 10.94821 40 CYS B N 1
ATOM 3400 C CA . CYS B 1 43 ? -8.09387 1.92364 20.19547 1.000 10.19026 40 CYS B CA 1
ATOM 3401 C C . CYS B 1 43 ? -9.08486 1.14679 21.04563 1.000 11.34242 40 CYS B C 1
ATOM 3402 O O . CYS B 1 43 ? -10.24396 0.98850 20.63620 1.000 11.00719 40 CYS B O 1
ATOM 3410 N N . PRO B 1 44 ? -8.69460 0.63894 22.21334 1.000 10.78082 41 PRO B N 1
ATOM 3411 C CA . PRO B 1 44 ? -9.60091 -0.22967 22.97926 1.000 11.59647 41 PRO B CA 1
ATOM 3412 C C . PRO B 1 44 ? -10.90534 0.46149 23.34598 1.000 11.03647 41 PRO B C 1
ATOM 3413 O O . PRO B 1 44 ? -11.97809 -0.12427 23.13775 1.000 11.43869 41 PRO B O 1
ATOM 3424 N N . PRO B 1 45 ? -10.89640 1.68866 23.88437 1.000 11.05083 42 PRO B N 1
ATOM 3425 C CA A PRO B 1 45 ? -12.19354 2.32720 24.16929 0.478 10.97361 42 PRO B CA 1
ATOM 3426 C CA B PRO B 1 45 ? -12.18314 2.35045 24.16448 0.522 11.75361 42 PRO B CA 1
ATOM 3427 C C . PRO B 1 45 ? -13.04185 2.54922 22.92825 1.000 10.77494 42 PRO B C 1
ATOM 3428 O O . PRO B 1 45 ? -14.27516 2.51941 23.02410 1.000 11.77520 42 PRO B O 1
ATOM 3449 N N . CYS B 1 46 ? -12.42586 2.76557 21.76530 1.000 9.67333 43 CYS B N 1
ATOM 3450 C CA . CYS B 1 46 ? -13.20655 2.86361 20.53823 1.000 10.63554 43 CYS B CA 1
ATOM 3451 C C . CYS B 1 46 ? -13.91908 1.55323 20.25841 1.000 8.91034 43 CYS B C 1
ATOM 3452 O O . CYS B 1 46 ? -15.10139 1.53046 19.89880 1.000 9.73877 43 CYS B O 1
ATOM 3460 N N . ARG B 1 47 ? -13.19214 0.44556 20.38189 1.000 9.68954 44 ARG B N 1
ATOM 3461 C CA . ARG B 1 47 ? -13.78424 -0.84905 20.08967 1.000 10.84708 44 ARG B CA 1
ATOM 3462 C C . ARG B 1 47 ? -14.95723 -1.13281 21.01135 1.000 9.24693 44 ARG B C 1
ATOM 3463 O O . ARG B 1 47 ? -15.92894 -1.77188 20.59564 1.000 11.45242 44 ARG B O 1
ATOM 3484 N N . GLY B 1 48 ? -14.89340 -0.65450 22.25756 1.000 10.53326 45 GLY B N 1
ATOM 3485 C CA . GLY B 1 48 ? -16.00219 -0.83361 23.17604 1.000 12.24188 45 GLY B CA 1
ATOM 3486 C C . GLY B 1 48 ? -17.13243 0.15227 22.97739 1.000 12.85679 45 GLY B C 1
ATOM 3487 O O . GLY B 1 48 ? -18.29325 -0.17456 23.24632 1.000 14.92583 45 GLY B O 1
ATOM 3491 N N . PHE B 1 49 ? -16.82113 1.36432 22.51231 1.000 10.28869 46 PHE B N 1
ATOM 3492 C CA . PHE B 1 49 ? -17.86250 2.36320 22.29761 1.000 8.82648 46 PHE B CA 1
ATOM 3493 C C . PHE B 1 49 ? -18.64108 2.10735 21.00970 1.000 9.18387 46 PHE B C 1
ATOM 3494 O O . PHE B 1 49 ? -19.85240 2.34508 20.95727 1.000 9.58441 46 PHE B O 1
ATOM 3511 N N . THR B 1 50 ? -17.97523 1.63095 19.96530 1.000 8.79002 47 THR B N 1
ATOM 3512 C CA . THR B 1 50 ? -18.65317 1.43020 18.68436 1.000 8.61795 47 THR B CA 1
ATOM 3513 C C . THR B 1 50 ? -19.95330 0.64522 18.79222 1.000 8.04689 47 THR B C 1
ATOM 3514 O O . THR B 1 50 ? -20.96756 1.11163 18.25037 1.000 9.02777 47 THR B O 1
ATOM 3525 N N . PRO B 1 51 ? -20.01140 -0.51473 19.45200 1.000 9.11362 48 PRO B N 1
ATOM 3526 C CA . PRO B 1 51 ? -21.29904 -1.23307 19.52476 1.000 9.35091 48 PRO B CA 1
ATOM 3527 C C . PRO B 1 51 ? -22.38169 -0.46902 20.27130 1.000 9.55498 48 PRO B C 1
ATOM 3528 O O . PRO B 1 51 ? -23.56795 -0.61716 19.95222 1.000 10.17119 48 PRO B O 1
ATOM 3539 N N . THR B 1 52 ? -22.01111 0.35044 21.25608 1.000 10.68628 49 THR B N 1
ATOM 3540 C CA . THR B 1 52 ? -22.99446 1.20317 21.91502 1.000 9.81695 49 THR B CA 1
ATOM 3541 C C . THR B 1 52 ? -23.60048 2.18390 20.92195 1.000 9.01458 49 THR B C 1
ATOM 3542 O O . THR B 1 52 ? -24.81896 2.39580 20.90553 1.000 9.69230 49 THR B O 1
ATOM 3553 N N . LEU B 1 53 ? -22.77046 2.76228 20.05651 1.000 9.54839 50 LEU B N 1
ATOM 3554 C CA . LEU B 1 53 ? -23.29009 3.69905 19.06690 1.000 8.85358 50 LEU B CA 1
ATOM 3555 C C . LEU B 1 53 ? -24.06788 2.96893 17.97556 1.000 8.67484 50 LEU B C 1
ATOM 3556 O O . LEU B 1 53 ? -25.07974 3.48269 17.48400 1.000 8.61065 50 LEU B O 1
ATOM 3572 N N . VAL B 1 54 ? -23.61476 1.77079 17.58660 1.000 10.16171 51 VAL B N 1
ATOM 3573 C CA . VAL B 1 54 ? -24.34838 0.97272 16.60219 1.000 8.54703 51 VAL B CA 1
ATOM 3574 C C . VAL B 1 54 ? -25.76574 0.69280 17.09120 1.000 9.14003 51 VAL B C 1
ATOM 3575 O O . VAL B 1 54 ? -26.73829 0.84086 16.34181 1.000 10.16932 51 VAL B O 1
ATOM 3588 N N . GLU B 1 55 ? -25.90285 0.26483 18.35097 1.000 10.57989 52 GLU B N 1
ATOM 3589 C CA . GLU B 1 55 ? -27.22877 -0.04730 18.87604 1.000 10.58184 52 GLU B CA 1
ATOM 3590 C C . GLU B 1 55 ? -28.12656 1.18298 18.85523 1.000 10.82557 52 GLU B C 1
ATOM 3591 O O . GLU B 1 55 ? -29.29836 1.10034 18.47012 1.000 12.58688 52 GLU B O 1
ATOM 3603 N N . PHE B 1 56 ? -27.58838 2.33543 19.26205 1.000 9.33449 53 PHE B N 1
ATOM 3604 C CA . PHE B 1 56 ? -28.35177 3.57860 19.21687 1.000 9.29732 53 PHE B CA 1
ATOM 3605 C C . PHE B 1 56 ? -28.78677 3.90666 17.79272 1.000 8.57259 53 PHE B C 1
ATOM 3606 O O . PHE B 1 56 ? -29.93725 4.29351 17.55569 1.000 10.03962 53 PHE B O 1
ATOM 3623 N N . TYR B 1 57 ? -27.88083 3.74577 16.83078 1.000 9.10449 54 TYR B N 1
ATOM 3624 C CA . TYR B 1 57 ? -28.19725 4.03699 15.43490 1.000 10.03956 54 TYR B CA 1
ATOM 3625 C C . TYR B 1 57 ? -29.27479 3.10497 14.90345 1.000 10.21356 54 TYR B C 1
ATOM 3626 O O . TYR B 1 57 ? -30.20527 3.54666 14.21788 1.000 10.69004 54 TYR B O 1
ATOM 3644 N N . GLU B 1 58 ? -29.15990 1.80922 15.19682 1.000 10.57592 55 GLU B N 1
ATOM 3645 C CA . GLU B 1 58 ? -30.18219 0.86117 14.77450 1.000 10.10154 55 GLU B CA 1
ATOM 3646 C C . GLU B 1 58 ? -31.56088 1.27339 15.26980 1.000 11.04014 55 GLU B C 1
ATOM 3647 O O . GLU B 1 58 ? -32.55772 1.13886 14.55069 1.000 13.69985 55 GLU B O 1
ATOM 3659 N N . LYS B 1 59 ? -31.63982 1.75716 16.50797 1.000 11.22803 56 LYS B N 1
ATOM 3660 C CA . LYS B 1 59 ? -32.93421 2.07046 17.09477 1.000 13.03335 56 LYS B CA 1
ATOM 3661 C C . LYS B 1 59 ? -33.47546 3.40985 16.61484 1.000 12.85188 56 LYS B C 1
ATOM 3662 O O . LYS B 1 59 ? -34.68514 3.54332 16.39667 1.000 13.76077 56 LYS B O 1
ATOM 3681 N N . PHE B 1 60 ? -32.60448 4.40832 16.43529 1.000 10.80938 57 PHE B N 1
ATOM 3682 C CA . PHE B 1 60 ? -33.06747 5.78526 16.35552 1.000 11.06863 57 PHE B CA 1
ATOM 3683 C C . PHE B 1 60 ? -32.57722 6.58312 15.15277 1.000 9.28029 57 PHE B C 1
ATOM 3684 O O . PHE B 1 60 ? -32.86370 7.78330 15.08342 1.000 11.32383 57 PHE B O 1
ATOM 3701 N N . ARG B 1 61 ? -31.88092 5.96508 14.19456 1.000 10.92841 58 ARG B N 1
ATOM 3702 C CA . ARG B 1 61 ? -31.37890 6.71744 13.04517 1.000 12.11450 58 ARG B CA 1
ATOM 3703 C C . ARG B 1 61 ? -32.49060 7.51639 12.37262 1.000 11.48210 58 ARG B C 1
ATOM 3704 O O . ARG B 1 61 ? -32.33651 8.71195 12.09615 1.000 12.05610 58 ARG B O 1
ATOM 3725 N N . GLU B 1 62 ? -33.60543 6.84987 12.06023 1.000 12.39062 59 GLU B N 1
ATOM 3726 C CA A GLU B 1 62 ? -34.72581 7.51520 11.40384 0.359 15.02361 59 GLU B CA 1
ATOM 3727 C CA B GLU B 1 62 ? -34.70017 7.54280 11.39589 0.641 14.53361 59 GLU B CA 1
ATOM 3728 C C . GLU B 1 62 ? -35.47925 8.41245 12.37617 1.000 13.34148 59 GLU B C 1
ATOM 3729 O O . GLU B 1 62 ? -35.80246 9.56366 12.06444 1.000 13.02614 59 GLU B O 1
ATOM 3752 N N . SER B 1 63 ? -35.79352 7.88029 13.55858 1.000 13.84907 60 SER B N 1
ATOM 3753 C CA A SER B 1 63 ? -36.64920 8.61845 14.48046 0.654 13.75361 60 SER B CA 1
ATOM 3754 C CA B SER B 1 63 ? -36.63215 8.60407 14.50908 0.346 14.82361 60 SER B CA 1
ATOM 3755 C C . SER B 1 63 ? -36.00714 9.93497 14.90476 1.000 13.63143 60 SER B C 1
ATOM 3756 O O . SER B 1 63 ? -36.70548 10.94520 15.05013 1.000 15.54477 60 SER B O 1
ATOM 3771 N N . LYS B 1 64 ? -34.68969 9.95502 15.09602 1.000 12.71826 61 LYS B N 1
ATOM 3772 C CA A LYS B 1 64 ? -33.99329 11.18003 15.46888 0.537 11.52361 61 LYS B CA 1
ATOM 3773 C CA B LYS B 1 64 ? -33.95845 11.15613 15.47880 0.463 12.03361 61 LYS B CA 1
ATOM 3774 C C . LYS B 1 64 ? -33.33777 11.87344 14.28447 1.000 11.26247 61 LYS B C 1
ATOM 3775 O O . LYS B 1 64 ? -32.70936 12.92155 14.46505 1.000 15.02823 61 LYS B O 1
ATOM 3812 N N . ASN B 1 65 ? -33.48704 11.32503 13.08190 1.000 10.03715 62 ASN B N 1
ATOM 3813 C CA . ASN B 1 65 ? -33.02418 11.93243 11.83664 1.000 9.50106 62 ASN B CA 1
ATOM 3814 C C . ASN B 1 65 ? -31.54955 12.33170 11.89574 1.000 11.32137 62 ASN B C 1
ATOM 3815 O O . ASN B 1 65 ? -31.18392 13.50072 11.76145 1.000 11.59952 62 ASN B O 1
ATOM 3826 N N . PHE B 1 66 ? -30.69106 11.33169 12.06914 1.000 9.92192 63 PHE B N 1
ATOM 3827 C CA . PHE B 1 66 ? -29.26002 11.59174 12.13666 1.000 10.03293 63 PHE B CA 1
ATOM 3828 C C . PHE B 1 66 ? -28.49979 10.57518 11.30039 1.000 9.60265 63 PHE B C 1
ATOM 3829 O O . PHE B 1 66 ? -29.03269 9.54329 10.88301 1.000 10.13051 63 PHE B O 1
ATOM 3846 N N . GLU B 1 67 ? -27.24912 10.92255 11.02097 1.000 9.42782 64 GLU B N 1
ATOM 3847 C CA . GLU B 1 67 ? -26.31788 10.07009 10.30420 1.000 8.77592 64 GLU B CA 1
ATOM 3848 C C . GLU B 1 67 ? -24.98857 10.10290 11.04210 1.000 8.33367 64 GLU B C 1
ATOM 3849 O O . GLU B 1 67 ? -24.68981 11.05607 11.76621 1.000 10.13163 64 GLU B O 1
ATOM 3861 N N . VAL B 1 68 ? -24.20184 9.04489 10.87211 1.000 7.30164 65 VAL B N 1
ATOM 3862 C CA . VAL B 1 68 ? -22.86707 8.95007 11.44926 1.000 6.54353 65 VAL B CA 1
ATOM 3863 C C . VAL B 1 68 ? -21.86821 8.82139 10.31285 1.000 7.23468 65 VAL B C 1
ATOM 3864 O O . VAL B 1 68 ? -22.08748 8.06206 9.36253 1.000 9.09848 65 VAL B O 1
ATOM 3877 N N . VAL B 1 69 ? -20.76959 9.55982 10.41699 1.000 8.11149 66 VAL B N 1
ATOM 3878 C CA . VAL B 1 69 ? -19.69530 9.51889 9.43493 1.000 8.61049 66 VAL B CA 1
ATOM 3879 C C . VAL B 1 69 ? -18.40839 9.18131 10.17374 1.000 7.72495 66 VAL B C 1
ATOM 3880 O O . VAL B 1 69 ? -17.89422 9.99752 10.94942 1.000 7.80205 66 VAL B O 1
ATOM 3893 N N . LEU B 1 70 ? -17.88780 7.98322 9.93146 1.000 7.64471 67 LEU B N 1
ATOM 3894 C CA . LEU B 1 70 ? -16.61521 7.58155 10.50856 1.000 7.22890 67 LEU B CA 1
ATOM 3895 C C . LEU B 1 70 ? -15.48063 8.42877 9.94807 1.000 7.98569 67 LEU B C 1
ATOM 3896 O O . LEU B 1 70 ? -15.33164 8.56357 8.72894 1.000 9.06320 67 LEU B O 1
ATOM 3912 N N . VAL B 1 71 ? -14.67044 8.97671 10.85128 1.000 8.36209 68 VAL B N 1
ATOM 3913 C CA . VAL B 1 71 ? -13.43945 9.69006 10.52632 1.000 7.95310 68 VAL B CA 1
ATOM 3914 C C . VAL B 1 71 ? -12.30837 8.83544 11.08915 1.000 7.27327 68 VAL B C 1
ATOM 3915 O O . VAL B 1 71 ? -12.01493 8.87488 12.28954 1.000 8.48409 68 VAL B O 1
ATOM 3928 N N . THR B 1 72 ? -11.68212 8.03636 10.23509 1.000 6.66930 69 THR B N 1
ATOM 3929 C CA . THR B 1 72 ? -10.79953 6.98633 10.71729 1.000 6.87176 69 THR B CA 1
ATOM 3930 C C . THR B 1 72 ? -9.44939 7.53772 11.15331 1.000 8.15810 69 THR B C 1
ATOM 3931 O O . THR B 1 72 ? -8.88514 8.43096 10.51410 1.000 8.38249 69 THR B O 1
ATOM 3942 N N . TRP B 1 73 ? -8.94126 6.99811 12.26156 1.000 8.97683 70 TRP B N 1
ATOM 3943 C CA . TRP B 1 73 ? -7.54623 7.14207 12.64928 1.000 8.29859 70 TRP B CA 1
ATOM 3944 C C . TRP B 1 73 ? -6.75470 5.86022 12.38648 1.000 8.42796 70 TRP B C 1
ATOM 3945 O O . TRP B 1 73 ? -5.61869 5.73219 12.85023 1.000 9.99512 70 TRP B O 1
ATOM 3966 N N . ASP B 1 74 ? -7.34576 4.90205 11.67550 1.000 7.76407 71 ASP B N 1
ATOM 3967 C CA . ASP B 1 74 ? -6.58262 3.77293 11.16532 1.000 8.38617 71 ASP B CA 1
ATOM 3968 C C . ASP B 1 74 ? -5.73636 4.23087 9.98690 1.000 10.71470 71 ASP B C 1
ATOM 3969 O O . ASP B 1 74 ? -6.16033 5.07511 9.19205 1.000 12.13152 71 ASP B O 1
ATOM 3978 N N . ASP B 1 75 ? -4.52743 3.67962 9.87892 1.000 11.01203 72 ASP B N 1
ATOM 3979 C CA . ASP B 1 75 ? -3.66578 3.94236 8.73264 1.000 11.59681 72 ASP B CA 1
ATOM 3980 C C . ASP B 1 75 ? -3.34965 2.67919 7.93894 1.000 12.61595 72 ASP B C 1
ATOM 3981 O O . ASP B 1 75 ? -2.52632 2.72820 7.01816 1.000 13.76132 72 ASP B O 1
ATOM 3990 N N . GLU B 1 76 ? -3.97975 1.55402 8.26485 1.000 14.26967 73 GLU B N 1
ATOM 3991 C CA A GLU B 1 76 ? -3.85173 0.32067 7.49868 0.613 18.26156 73 GLU B CA 1
ATOM 3992 C CA B GLU B 1 76 ? -3.84882 0.32367 7.49393 0.387 18.26156 73 GLU B CA 1
ATOM 3993 C C . GLU B 1 76 ? -5.22215 -0.04551 6.94807 1.000 14.53466 73 GLU B C 1
ATOM 3994 O O . GLU B 1 76 ? -6.19661 -0.13243 7.70499 1.000 12.79386 73 GLU B O 1
ATOM 4015 N N . GLU B 1 77 ? -5.29381 -0.25764 5.63290 1.000 12.18190 74 GLU B N 1
ATOM 4016 C CA . GLU B 1 77 ? -6.59003 -0.37536 4.97425 1.000 11.51733 74 GLU B CA 1
ATOM 4017 C C . GLU B 1 77 ? -7.35442 -1.62352 5.40382 1.000 12.49936 74 GLU B C 1
ATOM 4018 O O . GLU B 1 77 ? -8.58380 -1.58098 5.52334 1.000 12.17376 74 GLU B O 1
ATOM 4030 N N . GLU B 1 78 ? -6.67058 -2.74975 5.62391 1.000 13.06855 75 GLU B N 1
ATOM 4031 C CA A GLU B 1 78 ? -7.40040 -3.94844 6.02517 0.511 13.72361 75 GLU B CA 1
ATOM 4032 C CA B GLU B 1 78 ? -7.37930 -3.95907 6.03758 0.489 13.72361 75 GLU B CA 1
ATOM 4033 C C . GLU B 1 78 ? -8.02401 -3.77247 7.40604 1.000 12.25773 75 GLU B C 1
ATOM 4034 O O . GLU B 1 78 ? -9.14626 -4.23195 7.64513 1.000 13.22881 75 GLU B O 1
ATOM 4057 N N . ALA B 1 79 ? -7.32093 -3.10610 8.32348 1.000 11.28264 76 ALA B N 1
ATOM 4058 C CA . ALA B 1 79 ? -7.89077 -2.85689 9.64323 1.000 12.18831 76 ALA B CA 1
ATOM 4059 C C . ALA B 1 79 ? -9.11317 -1.95168 9.54111 1.000 10.05377 76 ALA B C 1
ATOM 4060 O O . ALA B 1 79 ? -10.14280 -2.20377 10.17642 1.000 12.02220 76 ALA B O 1
ATOM 4067 N N . TYR B 1 80 ? -9.00832 -0.87887 8.75308 1.000 9.77326 77 TYR B N 1
ATOM 4068 C CA . TYR B 1 80 ? -10.16223 -0.02708 8.46783 1.000 9.54910 77 TYR B CA 1
ATOM 4069 C C . TYR B 1 80 ? -11.32548 -0.83861 7.91457 1.000 8.86089 77 TYR B C 1
ATOM 4070 O O . TYR B 1 80 ? -12.46622 -0.68934 8.36497 1.000 9.96106 77 TYR B O 1
ATOM 4088 N N . ASN B 1 81 ? -11.05452 -1.71987 6.94840 1.000 9.05602 78 ASN B N 1
ATOM 4089 C CA . ASN B 1 81 ? -12.13934 -2.44992 6.29957 1.000 8.97740 78 ASN B CA 1
ATOM 4090 C C . ASN B 1 81 ? -12.86500 -3.35573 7.28612 1.000 9.93355 78 ASN B C 1
ATOM 4091 O O . ASN B 1 81 ? -14.09958 -3.42068 7.29387 1.000 12.00596 78 ASN B O 1
ATOM 4102 N N . GLY B 1 82 ? -12.11322 -4.08113 8.11650 1.000 9.69902 79 GLY B N 1
ATOM 4103 C CA . GLY B 1 82 ? -12.74177 -4.99131 9.05561 1.000 9.86463 79 GLY B CA 1
ATOM 4104 C C . GLY B 1 82 ? -13.51980 -4.27314 10.13437 1.000 10.90225 79 GLY B C 1
ATOM 4105 O O . GLY B 1 82 ? -14.55192 -4.76576 10.59835 1.000 12.16795 79 GLY B O 1
ATOM 4109 N N . TYR B 1 83 ? -13.04634 -3.10132 10.54155 1.000 9.51828 80 TYR B N 1
ATOM 4110 C CA . TYR B 1 83 ? -13.70643 -2.33396 11.59235 1.000 9.44383 80 TYR B CA 1
ATOM 4111 C C . TYR B 1 83 ? -14.95591 -1.64271 11.06203 1.000 10.33438 80 TYR B C 1
ATOM 4112 O O . TYR B 1 83 ? -16.00878 -1.68338 11.70782 1.000 10.30658 80 TYR B O 1
ATOM 4130 N N . PHE B 1 84 ? -14.87395 -1.03355 9.87899 1.000 9.87988 81 PHE B N 1
ATOM 4131 C CA . PHE B 1 84 ? -16.05347 -0.41254 9.27785 1.000 9.73915 81 PHE B CA 1
ATOM 4132 C C . PHE B 1 84 ? -17.11371 -1.44804 8.91144 1.000 10.35289 81 PHE B C 1
ATOM 4133 O O . PHE B 1 84 ? -18.30638 -1.12178 8.88899 1.000 9.75532 81 PHE B O 1
ATOM 4150 N N . ALA B 1 85 ? -16.71354 -2.69442 8.64398 1.000 10.58451 82 ALA B N 1
ATOM 4151 C CA . ALA B 1 85 ? -17.68896 -3.74277 8.36124 1.000 10.24636 82 ALA B CA 1
ATOM 4152 C C . ALA B 1 85 ? -18.64198 -3.97364 9.52560 1.000 10.64043 82 ALA B C 1
ATOM 4153 O O . ALA B 1 85 ? -19.76185 -4.45378 9.31442 1.000 12.03813 82 ALA B O 1
ATOM 4160 N N . LYS B 1 86 ? -18.22859 -3.63195 10.74395 1.000 9.70382 83 LYS B N 1
ATOM 4161 C CA . LYS B 1 86 ? -19.06905 -3.79368 11.92097 1.000 10.35127 83 LYS B CA 1
ATOM 4162 C C . LYS B 1 86 ? -20.09521 -2.68144 12.07374 1.000 8.88727 83 LYS B C 1
ATOM 4163 O O . LYS B 1 86 ? -20.96236 -2.77188 12.95054 1.000 10.61659 83 LYS B O 1
ATOM 4182 N N . MET B 1 87 ? -20.03241 -1.66204 11.23696 1.000 9.21630 84 MET B N 1
ATOM 4183 C CA . MET B 1 87 ? -20.80706 -0.45003 11.40321 1.000 9.10169 84 MET B CA 1
ATOM 4184 C C . MET B 1 87 ? -21.85031 -0.31760 10.30501 1.000 9.87691 84 MET B C 1
ATOM 4185 O O . MET B 1 87 ? -21.63340 -0.75685 9.17257 1.000 12.02653 84 MET B O 1
ATOM 4199 N N . PRO B 1 88 ? -22.98689 0.30604 10.60827 1.000 9.06992 85 PRO B N 1
ATOM 4200 C CA . PRO B 1 88 ? -24.07444 0.44193 9.62258 1.000 10.12407 85 PRO B CA 1
ATOM 4201 C C . PRO B 1 88 ? -24.13344 1.78272 8.90146 1.000 9.45991 85 PRO B C 1
ATOM 4202 O O . PRO B 1 88 ? -25.02611 1.96149 8.06481 1.000 11.97498 85 PRO B O 1
ATOM 4213 N N . TRP B 1 89 ? -23.22697 2.71253 9.19823 1.000 9.28798 86 TRP B N 1
ATOM 4214 C CA . TRP B 1 89 ? -23.31877 4.09968 8.77817 1.000 8.04711 86 TRP B CA 1
ATOM 4215 C C . TRP B 1 89 ? -22.30919 4.38032 7.65698 1.000 9.91567 86 TRP B C 1
ATOM 4216 O O . TRP B 1 89 ? -21.96275 3.46548 6.88915 1.000 11.24374 86 TRP B O 1
ATOM 4237 N N . LEU B 1 90 ? -21.86785 5.62562 7.53964 1.000 9.34932 87 LEU B N 1
ATOM 4238 C CA . LEU B 1 90 ? -21.03815 6.06063 6.42865 1.000 8.64850 87 LEU B CA 1
ATOM 4239 C C . LEU B 1 90 ? -19.61133 6.28978 6.90069 1.000 7.73898 87 LEU B C 1
ATOM 4240 O O . LEU B 1 90 ? -19.33219 6.35690 8.09853 1.000 8.70547 87 LEU B O 1
ATOM 4256 N N . ALA B 1 91 ? -18.70051 6.44307 5.94427 1.000 8.36142 88 ALA B N 1
ATOM 4257 C CA . ALA B 1 91 ? -17.32857 6.73059 6.31282 1.000 8.85162 88 ALA B CA 1
ATOM 4258 C C . ALA B 1 91 ? -16.65682 7.59999 5.26692 1.000 10.05589 88 ALA B C 1
ATOM 4259 O O . ALA B 1 91 ? -16.95009 7.50704 4.07245 1.000 11.54267 88 ALA B O 1
ATOM 4266 N N . ILE B 1 92 ? -15.75996 8.45882 5.73705 1.000 8.84002 89 ILE B N 1
ATOM 4267 C CA A ILE B 1 92 ? -14.80191 9.09700 4.82464 0.376 10.15361 89 ILE B CA 1
ATOM 4268 C CA B ILE B 1 92 ? -14.82906 9.08354 4.79683 0.624 8.61361 89 ILE B CA 1
ATOM 4269 C C . ILE B 1 92 ? -13.94340 7.99747 4.20672 1.000 8.00090 89 ILE B C 1
ATOM 4270 O O . ILE B 1 92 ? -13.48306 7.10030 4.93981 1.000 9.01350 89 ILE B O 1
ATOM 4301 N N . PRO B 1 93 ? -13.69759 7.99309 2.89909 1.000 10.28635 90 PRO B N 1
ATOM 4302 C CA . PRO B 1 93 ? -12.87032 6.92385 2.32443 1.000 11.20784 90 PRO B CA 1
ATOM 4303 C C . PRO B 1 93 ? -11.50082 6.84866 2.98376 1.000 10.23383 90 PRO B C 1
ATOM 4304 O O . PRO B 1 93 ? -10.89135 7.86793 3.31315 1.000 10.62696 90 PRO B O 1
ATOM 4315 N N . PHE B 1 94 ? -11.01192 5.61523 3.14541 1.000 11.30646 91 PHE B N 1
ATOM 4316 C CA . PHE B 1 94 ? -9.72642 5.38658 3.79587 1.000 10.12041 91 PHE B CA 1
ATOM 4317 C C . PHE B 1 94 ? -8.60694 6.23514 3.20283 1.000 10.58987 91 PHE B C 1
ATOM 4318 O O . PHE B 1 94 ? -7.75682 6.75438 3.93521 1.000 11.64333 91 PHE B O 1
ATOM 4335 N N . SER B 1 95 ? -8.57290 6.37250 1.88227 1.000 12.66908 92 SER B N 1
ATOM 4336 C CA A SER B 1 95 ? -7.44774 7.02675 1.22711 0.617 13.53361 92 SER B CA 1
ATOM 4337 C CA B SER B 1 95 ? -7.45821 7.02904 1.21280 0.383 13.85361 92 SER B CA 1
ATOM 4338 C C . SER B 1 95 ? -7.48796 8.54923 1.31897 1.000 13.10264 92 SER B C 1
ATOM 4339 O O . SER B 1 95 ? -6.53621 9.19967 0.87291 1.000 14.04780 92 SER B O 1
ATOM 4354 N N . SER B 1 96 ? -8.53750 9.13445 1.89454 1.000 11.79330 93 SER B N 1
ATOM 4355 C CA A SER B 1 96 ? -8.68220 10.59158 1.94383 0.469 11.30361 93 SER B CA 1
ATOM 4356 C CA B SER B 1 96 ? -8.68275 10.59061 1.94358 0.531 12.74361 93 SER B CA 1
ATOM 4357 C C . SER B 1 96 ? -7.94979 11.16466 3.15982 1.000 10.78741 93 SER B C 1
ATOM 4358 O O . SER B 1 96 ? -8.53695 11.77785 4.05330 1.000 9.47152 93 SER B O 1
ATOM 4373 N N . ARG B 1 97 ? -6.62717 10.96675 3.16987 1.000 10.92163 94 ARG B N 1
ATOM 4374 C CA . ARG B 1 97 ? -5.84457 11.25871 4.37016 1.000 10.98909 94 ARG B CA 1
ATOM 4375 C C . ARG B 1 97 ? -5.88204 12.73868 4.74597 1.000 9.93648 94 ARG B C 1
ATOM 4376 O O . ARG B 1 97 ? -6.01374 13.07741 5.92793 1.000 10.69650 94 ARG B O 1
ATOM 4397 N N . ALA B 1 98 ? -5.77069 13.63709 3.76517 1.000 10.62831 95 ALA B N 1
ATOM 4398 C CA . ALA B 1 98 ? -5.76213 15.06171 4.08889 1.000 10.54475 95 ALA B CA 1
ATOM 4399 C C . ALA B 1 98 ? -7.11052 15.51402 4.63708 1.000 9.09731 95 ALA B C 1
ATOM 4400 O O . ALA B 1 98 ? -7.16871 16.36390 5.53379 1.000 11.03340 95 ALA B O 1
ATOM 4407 N N . GLU B 1 99 ? -8.20510 14.97330 4.09416 1.000 10.04636 96 GLU B N 1
ATOM 4408 C CA . GLU B 1 99 ? -9.53473 15.33779 4.57372 1.000 10.23953 96 GLU B CA 1
ATOM 4409 C C . GLU B 1 99 ? -9.72582 14.88723 6.01294 1.000 8.50875 96 GLU B C 1
ATOM 4410 O O . GLU B 1 99 ? -10.28632 15.62247 6.83446 1.000 9.22570 96 GLU B O 1
ATOM 4422 N N . LEU B 1 100 ? -9.25189 13.68370 6.33674 1.000 9.16677 97 LEU B N 1
ATOM 4423 C CA . LEU B 1 100 ? -9.33144 13.19623 7.70775 1.000 9.34501 97 LEU B CA 1
ATOM 4424 C C . LEU B 1 100 ? -8.57940 14.12000 8.65846 1.000 9.68118 97 LEU B C 1
ATOM 4425 O O . LEU B 1 100 ? -9.07873 14.46623 9.73490 1.000 9.96954 97 LEU B O 1
ATOM 4441 N N . GLU B 1 101 ? -7.36869 14.52838 8.27612 1.000 9.23445 98 GLU B N 1
ATOM 4442 C CA . GLU B 1 101 ? -6.57602 15.39760 9.13934 1.000 10.58916 98 GLU B CA 1
ATOM 4443 C C . GLU B 1 101 ? -7.18558 16.78716 9.25262 1.000 9.77479 98 GLU B C 1
ATOM 4444 O O . GLU B 1 101 ? -7.10782 17.40956 10.31805 1.000 9.50464 98 GLU B O 1
ATOM 4456 N N . ALA B 1 102 ? -7.81064 17.28268 8.18470 1.000 9.85349 99 ALA B N 1
ATOM 4457 C CA . ALA B 1 102 ? -8.43391 18.59839 8.25374 1.000 9.57496 99 ALA B CA 1
ATOM 4458 C C . ALA B 1 102 ? -9.56228 18.60985 9.27191 1.000 8.91493 99 ALA B C 1
ATOM 4459 O O . ALA B 1 102 ? -9.73491 19.58909 10.00539 1.000 9.94449 99 ALA B O 1
ATOM 4466 N N . LEU B 1 103 ? -10.33959 17.52637 9.33594 1.000 8.32135 100 LEU B N 1
ATOM 4467 C CA . LEU B 1 103 ? -11.41687 17.44820 10.31584 1.000 8.64261 100 LEU B CA 1
ATOM 4468 C C . LEU B 1 103 ? -10.87127 17.43038 11.73796 1.000 7.68272 100 LEU B C 1
ATOM 4469 O O . LEU B 1 103 ? -11.44860 18.05489 12.63581 1.000 8.61248 100 LEU B O 1
ATOM 4485 N N . ARG B 1 104 ? -9.76143 16.72058 11.96079 1.000 8.26796 101 ARG B N 1
ATOM 4486 C CA . ARG B 1 104 ? -9.13817 16.71149 13.28125 1.000 9.66675 101 ARG B CA 1
ATOM 4487 C C . ARG B 1 104 ? -8.75291 18.12263 13.71020 1.000 7.55400 101 ARG B C 1
ATOM 4488 O O . ARG B 1 104 ? -9.02624 18.53509 14.84311 1.000 9.24497 101 ARG B O 1
ATOM 4509 N N . SER B 1 105 ? -8.12680 18.88414 12.80820 1.000 8.50463 102 SER B N 1
ATOM 4510 C CA . SER B 1 105 ? -7.74766 20.25791 13.12547 1.000 11.06658 102 SER B CA 1
ATOM 4511 C C . SER B 1 105 ? -8.97040 21.15223 13.29425 1.000 9.63829 102 SER B C 1
ATOM 4512 O O . SER B 1 105 ? -9.03813 21.94671 14.23905 1.000 10.43067 102 SER B O 1
ATOM 4520 N N . THR B 1 106 ? -9.95257 21.02563 12.40062 1.000 9.25123 103 THR B N 1
ATOM 4521 C CA . THR B 1 106 ? -11.10895 21.91552 12.43195 1.000 9.77902 103 THR B CA 1
ATOM 4522 C C . THR B 1 106 ? -11.85854 21.80950 13.75041 1.000 9.70466 103 THR B C 1
ATOM 4523 O O . THR B 1 106 ? -12.26633 22.82056 14.33284 1.000 10.95892 103 THR B O 1
ATOM 4534 N N . PHE B 1 107 ? -12.08111 20.59279 14.22294 1.000 8.81932 104 PHE B N 1
ATOM 4535 C CA . PHE B 1 107 ? -12.81648 20.37399 15.45550 1.000 9.04750 104 PHE B CA 1
ATOM 4536 C C . PHE B 1 107 ? -11.90820 20.20958 16.66498 1.000 9.45871 104 PHE B C 1
ATOM 4537 O O . PHE B 1 107 ? -12.40562 19.97505 17.76833 1.000 12.11471 104 PHE B O 1
ATOM 4554 N N . GLY B 1 108 ? -10.59655 20.35461 16.48863 1.000 9.21860 105 GLY B N 1
ATOM 4555 C CA . GLY B 1 108 ? -9.65567 20.25791 17.58692 1.000 10.48284 105 GLY B CA 1
ATOM 4556 C C . GLY B 1 108 ? -9.74617 18.95151 18.34573 1.000 9.91561 105 GLY B C 1
ATOM 4557 O O . GLY B 1 108 ? -9.76223 18.94426 19.58085 1.000 10.91087 105 GLY B O 1
ATOM 4561 N N . VAL B 1 109 ? -9.79370 17.83693 17.61832 1.000 8.78853 106 VAL B N 1
ATOM 4562 C CA . VAL B 1 109 ? -10.01975 16.52777 18.22778 1.000 8.61731 106 VAL B CA 1
ATOM 4563 C C . VAL B 1 109 ? -8.69750 16.02275 18.79749 1.000 8.31128 106 VAL B C 1
ATOM 4564 O O . VAL B 1 109 ? -7.83131 15.51969 18.07739 1.000 10.85550 106 VAL B O 1
ATOM 4577 N N . GLU B 1 110 ? -8.56643 16.12541 20.11425 1.000 8.96622 107 GLU B N 1
ATOM 4578 C CA . GLU B 1 110 ? -7.38033 15.70015 20.82738 1.000 9.43262 107 GLU B CA 1
ATOM 4579 C C . GLU B 1 110 ? -7.40915 14.23539 21.22519 1.000 9.82582 107 GLU B C 1
ATOM 4580 O O . GLU B 1 110 ? -6.36914 13.71124 21.62108 1.000 11.69259 107 GLU B O 1
ATOM 4592 N N . THR B 1 111 ? -8.55552 13.56321 21.12975 1.000 8.94644 108 THR B N 1
ATOM 4593 C CA A THR B 1 111 ? -8.74077 12.25133 21.73867 0.447 7.53361 108 THR B CA 1
ATOM 4594 C CA B THR B 1 111 ? -8.67156 12.22177 21.67552 0.553 8.62361 108 THR B CA 1
ATOM 4595 C C . THR B 1 111 ? -9.75537 11.45240 20.93770 1.000 6.69944 108 THR B C 1
ATOM 4596 O O . THR B 1 111 ? -10.68443 12.02541 20.36554 1.000 9.22912 108 THR B O 1
ATOM 4617 N N . ILE B 1 112 ? -9.59284 10.12886 20.93226 1.000 7.60906 109 ILE B N 1
ATOM 4618 C CA . ILE B 1 112 ? -10.61550 9.21941 20.41574 1.000 7.30415 109 ILE B CA 1
ATOM 4619 C C . ILE B 1 112 ? -10.95785 8.20794 21.50388 1.000 7.69383 109 ILE B C 1
ATOM 4620 O O . ILE B 1 112 ? -10.10143 7.87849 22.33700 1.000 9.09847 109 ILE B O 1
ATOM 4636 N N . PRO B 1 113 ? -12.17662 7.67120 21.52325 1.000 7.88550 110 PRO B N 1
ATOM 4637 C CA . PRO B 1 113 ? -13.28834 7.98500 20.61738 1.000 7.25683 110 PRO B CA 1
ATOM 4638 C C . PRO B 1 113 ? -13.92303 9.34057 20.91245 1.000 8.77011 110 PRO B C 1
ATOM 4639 O O . PRO B 1 113 ? -14.04403 9.74720 22.06652 1.000 9.78967 110 PRO B O 1
ATOM 4650 N N . THR B 1 114 ? -14.34257 10.04900 19.86540 1.000 9.03453 111 THR B N 1
ATOM 4651 C CA . THR B 1 114 ? -15.06256 11.30563 19.99471 1.000 9.33141 111 THR B CA 1
ATOM 4652 C C . THR B 1 114 ? -16.13450 11.36554 18.91973 1.000 9.44977 111 THR B C 1
ATOM 4653 O O . THR B 1 114 ? -15.90598 10.93686 17.78454 1.000 8.76759 111 THR B O 1
ATOM 4664 N N . VAL B 1 115 ? -17.29761 11.90908 19.27352 1.000 7.85438 112 VAL B N 1
ATOM 4665 C CA A VAL B 1 115 ? -18.33234 12.23197 18.29733 0.648 8.90781 112 VAL B CA 1
ATOM 4666 C CA B VAL B 1 115 ? -18.34132 12.22963 18.30758 0.352 8.90781 112 VAL B CA 1
ATOM 4667 C C . VAL B 1 115 ? -18.58808 13.73209 18.34980 1.000 8.71335 112 VAL B C 1
ATOM 4668 O O . VAL B 1 115 ? -18.88628 14.28699 19.41656 1.000 9.55969 112 VAL B O 1
ATOM 4691 N N . ILE B 1 116 ? -18.44195 14.38777 17.19829 1.000 8.26591 113 ILE B N 1
ATOM 4692 C CA A ILE B 1 116 ? -18.78257 15.79486 17.02234 0.490 8.97361 113 ILE B CA 1
ATOM 4693 C CA B ILE B 1 116 ? -18.78258 15.79488 17.02247 0.489 8.97361 113 ILE B CA 1
ATOM 4694 C CA C ILE B 1 116 ? -18.80190 15.79010 17.04058 0.021 10.09361 113 ILE B CA 1
ATOM 4695 C C . ILE B 1 116 ? -20.02137 15.85570 16.13655 1.000 9.12986 113 ILE B C 1
ATOM 4696 O O . ILE B 1 116 ? -19.98271 15.41131 14.98203 1.000 10.31692 113 ILE B O 1
ATOM 4742 N N . ALA B 1 117 ? -21.10926 16.40770 16.65942 1.000 8.81087 114 ALA B N 1
ATOM 4743 C CA . ALA B 1 117 ? -22.34159 16.53809 15.89433 1.000 8.96827 114 ALA B CA 1
ATOM 4744 C C . ALA B 1 117 ? -22.42081 17.93129 15.28437 1.000 8.97470 114 ALA B C 1
ATOM 4745 O O . ALA B 1 117 ? -22.15659 18.92630 15.96844 1.000 9.12185 114 ALA B O 1
ATOM 4752 N N . VAL B 1 118 ? -22.78027 17.99574 13.99879 1.000 9.98953 115 VAL B N 1
ATOM 4753 C CA . VAL B 1 118 ? -23.02587 19.25490 13.31120 1.000 9.97117 115 VAL B CA 1
ATOM 4754 C C . VAL B 1 118 ? -24.39175 19.20782 12.63904 1.000 9.82736 115 VAL B C 1
ATOM 4755 O O . VAL B 1 118 ? -24.90503 18.13966 12.29038 1.000 11.19302 115 VAL B O 1
ATOM 4768 N N . ASN B 1 119 ? -24.96848 20.38599 12.43838 1.000 9.85074 116 ASN B N 1
ATOM 4769 C CA . ASN B 1 119 ? -26.18415 20.52060 11.64942 1.000 10.23994 116 ASN B CA 1
ATOM 4770 C C . ASN B 1 119 ? -25.79077 20.54824 10.17780 1.000 10.09938 116 ASN B C 1
ATOM 4771 O O . ASN B 1 119 ? -24.98271 21.38583 9.76377 1.000 11.66292 116 ASN B O 1
ATOM 4782 N N . ALA B 1 120 ? -26.34935 19.62852 9.38906 1.000 10.71058 117 ALA B N 1
ATOM 4783 C CA . ALA B 1 120 ? -25.93373 19.49816 7.99928 1.000 10.26731 117 ALA B CA 1
ATOM 4784 C C . ALA B 1 120 ? -26.27635 20.72100 7.16147 1.000 11.39276 117 ALA B C 1
ATOM 4785 O O . ALA B 1 120 ? -25.62785 20.95359 6.13652 1.000 14.25623 117 ALA B O 1
ATOM 4792 N N . ASP B 1 121 ? -27.28271 21.49496 7.55693 1.000 12.30522 118 ASP B N 1
ATOM 4793 C CA . ASP B 1 121 ? -27.69133 22.64055 6.75522 1.000 14.24752 118 ASP B CA 1
ATOM 4794 C C . ASP B 1 121 ? -26.91879 23.90516 7.11327 1.000 14.18228 118 ASP B C 1
ATOM 4795 O O . ASP B 1 121 ? -26.53129 24.66125 6.21736 1.000 16.22971 118 ASP B O 1
ATOM 4804 N N . THR B 1 122 ? -26.67264 24.14676 8.40263 1.000 14.44977 119 THR B N 1
ATOM 4805 C CA . THR B 1 122 ? -26.01343 25.36898 8.83680 1.000 13.59872 119 THR B CA 1
ATOM 4806 C C . THR B 1 122 ? -24.53227 25.19011 9.13298 1.000 13.04337 119 THR B C 1
ATOM 4807 O O . THR B 1 122 ? -23.81581 26.19047 9.25019 1.000 14.36225 119 THR B O 1
ATOM 4818 N N . GLY B 1 123 ? -24.06677 23.95050 9.27493 1.000 11.94718 120 GLY B N 1
ATOM 4819 C CA . GLY B 1 123 ? -22.71218 23.68681 9.70465 1.000 12.09043 120 GLY B CA 1
ATOM 4820 C C . GLY B 1 123 ? -22.44357 23.92964 11.17271 1.000 10.96408 120 GLY B C 1
ATOM 4821 O O . GLY B 1 123 ? -21.31692 23.69194 11.62357 1.000 10.54291 120 GLY B O 1
ATOM 4825 N N . ALA B 1 124 ? -23.43449 24.38503 11.93615 1.000 12.50703 121 ALA B N 1
ATOM 4826 C CA . ALA B 1 124 ? -23.20577 24.69395 13.34018 1.000 10.47599 121 ALA B CA 1
ATOM 4827 C C . ALA B 1 124 ? -22.82591 23.43861 14.11253 1.000 10.09554 121 ALA B C 1
ATOM 4828 O O . ALA B 1 124 ? -23.37655 22.35776 13.88335 1.000 11.10584 121 ALA B O 1
ATOM 4835 N N . VAL B 1 125 ? -21.88029 23.59019 15.03897 1.000 10.39629 122 VAL B N 1
ATOM 4836 C CA . VAL B 1 125 ? -21.54892 22.50602 15.95743 1.000 10.07214 122 VAL B CA 1
ATOM 483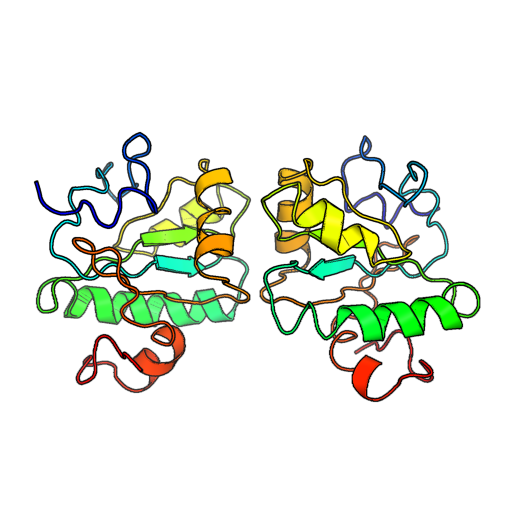7 C C . VAL B 1 125 ? -22.68409 22.36486 16.96451 1.000 11.27068 122 VAL B C 1
ATOM 4838 O O . VAL B 1 125 ? -23.03133 23.31450 17.67733 1.000 14.57048 122 VAL B O 1
ATOM 4851 N N . VAL B 1 126 ? -23.27800 21.17719 17.00562 1.000 10.88096 123 VAL B N 1
ATOM 4852 C CA . VAL B 1 126 ? -24.43674 20.90006 17.84668 1.000 12.27902 123 VAL B CA 1
ATOM 4853 C C . VAL B 1 126 ? -24.02771 20.33213 19.19896 1.000 10.56853 123 VAL B C 1
ATOM 4854 O O . VAL B 1 126 ? -24.62027 20.67209 20.22671 1.000 12.39740 123 VAL B O 1
ATOM 4867 N N . SER B 1 127 ? -23.02760 19.45716 19.22690 1.000 10.14129 124 SER B N 1
ATOM 4868 C CA . SER B 1 127 ? -22.58983 18.85269 20.47574 1.000 10.25742 124 SER B CA 1
ATOM 4869 C C . SER B 1 127 ? -21.21344 18.24179 20.27217 1.000 9.80609 124 SER B C 1
ATOM 4870 O O . SER B 1 127 ? -20.82349 17.89925 19.15339 1.000 9.42169 124 SER B O 1
ATOM 4878 N N . THR B 1 128 ? -20.48542 18.10332 21.38044 1.000 11.15408 125 THR B N 1
ATOM 4879 C CA . THR B 1 128 ? -19.15725 17.51827 21.35822 1.000 11.69490 125 THR B CA 1
ATOM 4880 C C . THR B 1 128 ? -18.94604 16.40131 22.37245 1.000 10.79428 125 THR B C 1
ATOM 4881 O O . THR B 1 128 ? -17.88312 15.77368 22.34140 1.000 11.66229 125 THR B O 1
ATOM 4892 N N . LYS B 1 129 ? -19.90415 16.13145 23.26138 1.000 10.23058 126 LYS B N 1
ATOM 4893 C CA . LYS B 1 129 ? -19.71936 15.18701 24.35883 1.000 11.09041 126 LYS B CA 1
ATOM 4894 C C . LYS B 1 129 ? -20.60776 13.94998 24.23972 1.000 10.19246 126 LYS B C 1
ATOM 4895 O O . LYS B 1 129 ? -20.81306 13.23949 25.22915 1.000 11.74759 126 LYS B O 1
ATOM 4914 N N . GLY B 1 130 ? -21.12470 13.66598 23.04432 1.000 9.13586 127 GLY B N 1
ATOM 4915 C CA . GLY B 1 130 ? -21.97966 12.50272 22.87435 1.000 10.23016 127 GLY B CA 1
ATOM 4916 C C . GLY B 1 130 ? -21.32075 11.18688 23.24653 1.000 10.09241 127 GLY B C 1
ATOM 4917 O O . GLY B 1 130 ? -22.00209 10.24580 23.66197 1.000 10.85467 127 GLY B O 1
ATOM 4921 N N . ARG B 1 131 ? -19.99866 11.08776 23.08942 1.000 10.23229 128 ARG B N 1
ATOM 4922 C CA . ARG B 1 131 ? -19.31868 9.83995 23.43290 1.000 11.29866 128 ARG B CA 1
ATOM 4923 C C . ARG B 1 131 ? -19.52621 9.49603 24.90095 1.000 12.48362 128 ARG B C 1
ATOM 4924 O O . ARG B 1 131 ? -19.64402 8.31939 25.26315 1.000 13.57116 128 ARG B O 1
ATOM 4945 N N . GLU B 1 132 ? -19.55531 10.50722 25.76333 1.000 12.36400 129 GLU B N 1
ATOM 4946 C CA A GLU B 1 132 ? -19.80968 10.28206 27.17910 0.463 15.24541 129 GLU B CA 1
ATOM 4947 C CA B GLU B 1 132 ? -19.80812 10.28645 27.17881 0.537 15.24541 129 GLU B CA 1
ATOM 4948 C C . GLU B 1 132 ? -21.29960 10.26057 27.49702 1.000 12.99851 129 GLU B C 1
ATOM 4949 O O . GLU B 1 132 ? -21.74938 9.43755 28.30058 1.000 14.05337 129 GLU B O 1
ATOM 4970 N N . ARG B 1 133 ? -22.07884 11.14400 26.87149 1.000 11.69811 130 ARG B N 1
ATOM 4971 C CA . ARG B 1 133 ? -23.48127 11.29191 27.24874 1.000 11.64714 130 ARG B CA 1
ATOM 4972 C C . ARG B 1 133 ? -24.33896 10.12520 26.76971 1.000 10.29844 130 ARG B C 1
ATOM 4973 O O . ARG B 1 133 ? -25.31468 9.76721 27.43999 1.000 12.70580 130 ARG B O 1
ATOM 4994 N N . LEU B 1 134 ? -23.99867 9.50879 25.63620 1.000 9.86465 131 LEU B N 1
ATOM 4995 C CA . LEU B 1 134 ? -24.77828 8.35964 25.18285 1.000 9.06001 131 LEU B CA 1
ATOM 4996 C C . LEU B 1 134 ? -24.73890 7.22933 26.20305 1.000 9.86516 131 LEU B C 1
ATOM 4997 O O . LEU B 1 134 ? -25.69495 6.45084 26.30844 1.000 11.88819 131 LEU B O 1
ATOM 5013 N N . LEU B 1 135 ? -23.64305 7.12295 26.95840 1.000 11.60129 132 LEU B N 1
ATOM 5014 C CA . LEU B 1 135 ? -23.46625 5.98090 27.84501 1.000 11.48145 132 LEU B CA 1
ATOM 5015 C C . LEU B 1 135 ? -24.52720 5.94534 28.93138 1.000 12.55971 132 LEU B C 1
ATOM 5016 O O . LEU B 1 135 ? -24.89863 4.86405 29.40023 1.000 15.96651 132 LEU B O 1
ATOM 5032 N N . THR B 1 136 ? -25.00836 7.11033 29.35980 1.000 12.56278 133 THR B N 1
ATOM 5033 C CA . THR B 1 136 ? -26.02504 7.19974 30.39753 1.000 14.12927 133 THR B CA 1
ATOM 5034 C C . THR B 1 136 ? -27.37099 7.64516 29.84324 1.000 14.44961 133 THR B C 1
ATOM 5035 O O . THR B 1 136 ? -28.25237 8.03467 30.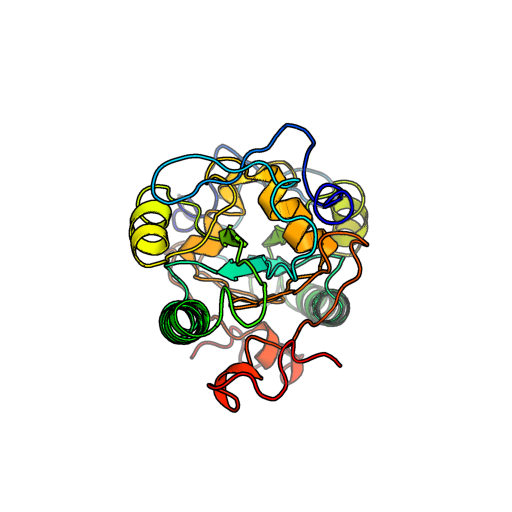61569 1.000 14.85766 133 THR B O 1
ATOM 5046 N N . ASP B 1 137 ? -27.54784 7.59872 28.52625 1.000 12.50375 134 ASP B N 1
ATOM 5047 C CA . ASP B 1 137 ? -28.80659 7.97296 27.89135 1.000 12.35488 134 ASP B CA 1
ATOM 5048 C C . ASP B 1 137 ? -29.01115 7.07632 26.67630 1.000 12.34855 134 ASP B C 1
ATOM 5049 O O . ASP B 1 137 ? -29.03545 7.56362 25.53883 1.000 12.11793 134 ASP B O 1
ATOM 5058 N N . PRO B 1 138 ? -29.15233 5.76155 26.87624 1.000 13.34456 135 PRO B N 1
ATOM 5059 C CA . PRO B 1 138 ? -29.25087 4.84899 25.72295 1.000 12.97810 135 PRO B CA 1
ATOM 5060 C C . PRO B 1 138 ? -30.47480 5.06529 24.85036 1.000 13.65931 135 PRO B C 1
ATOM 5061 O O . PRO B 1 138 ? -30.45490 4.65853 23.68120 1.000 14.13928 135 PRO B O 1
ATOM 5072 N N . GLU B 1 139 ? -31.54362 5.66176 25.37320 1.000 15.13104 136 GLU B N 1
ATOM 5073 C CA . GLU B 1 139 ? -32.71522 5.96354 24.56189 1.000 18.81454 136 GLU B CA 1
ATOM 5074 C C . GLU B 1 139 ? -32.61805 7.32647 23.88772 1.000 14.39955 136 GLU B C 1
ATOM 5075 O O . GLU B 1 139 ? -33.52818 7.70054 23.14199 1.000 16.36884 136 GLU B O 1
ATOM 5087 N N . GLY B 1 140 ? -31.54668 8.07556 24.13407 1.000 12.87121 137 GLY B N 1
ATOM 5088 C CA . GLY B 1 140 ? -31.39741 9.37777 23.51053 1.000 11.75081 137 GLY B CA 1
ATOM 5089 C C . GLY B 1 140 ? -32.45508 10.37948 23.90991 1.000 10.98018 137 GLY B C 1
ATOM 5090 O O . GLY B 1 140 ? -32.83229 11.23226 23.09865 1.000 11.16019 137 GLY B O 1
ATOM 5094 N N . LYS B 1 141 ? -32.94437 10.31079 25.14675 1.000 10.44482 138 LYS B N 1
ATOM 5095 C CA . LYS B 1 141 ? -33.94671 11.28133 25.56949 1.000 10.74386 138 LYS B CA 1
ATOM 5096 C C . LYS B 1 141 ? -33.38531 12.69551 25.55729 1.000 10.34987 138 LYS B C 1
ATOM 5097 O O . LYS B 1 141 ? -34.14126 13.65657 25.37967 1.000 10.73394 138 LYS B O 1
ATOM 5116 N N . ASN B 1 142 ? -32.06924 12.84003 25.72597 1.000 10.44335 139 ASN B N 1
ATOM 5117 C CA . ASN B 1 142 ? -31.39478 14.13279 25.68463 1.000 10.22796 139 ASN B CA 1
ATOM 5118 C C . ASN B 1 142 ? -30.54567 14.31556 24.43501 1.000 11.10934 139 ASN B C 1
ATOM 5119 O O . ASN B 1 142 ? -29.72300 15.23539 24.38211 1.000 12.39194 139 ASN B O 1
ATOM 5130 N N . PHE B 1 143 ? -30.72823 13.46535 23.43552 1.000 10.05506 140 PHE B N 1
ATOM 5131 C CA . PHE B 1 143 ? -30.10407 13.66634 22.13679 1.000 10.60589 140 PHE B CA 1
ATOM 5132 C C . PHE B 1 143 ? -30.42828 15.07018 21.63368 1.000 12.62947 140 PHE B C 1
ATOM 5133 O O . PHE B 1 143 ? -31.55678 15.54285 21.81552 1.000 13.58589 140 PHE B O 1
ATOM 5150 N N . PRO B 1 144 ? -29.48214 15.76361 20.97556 1.000 12.90687 141 PRO B N 1
ATOM 5151 C CA . PRO B 1 144 ? -28.12602 15.34678 20.58639 1.000 12.25414 141 PRO B CA 1
ATOM 5152 C C . PRO B 1 144 ? -27.03788 15.66160 21.61653 1.000 11.87922 141 PRO B C 1
ATOM 5153 O O . PRO B 1 144 ? -25.85529 15.72837 21.27724 1.000 13.18591 141 PRO B O 1
ATOM 5164 N N . TRP B 1 145 ? -27.41524 15.87113 22.87882 1.000 13.54371 142 TRP B N 1
ATOM 5165 C CA . TRP B 1 145 ? -26.46269 16.00230 23.98502 1.000 13.79662 142 TRP B CA 1
ATOM 5166 C C . TRP B 1 145 ? -25.67020 17.30607 23.92111 1.000 15.70084 142 TRP B C 1
ATOM 5167 O O . TRP B 1 145 ? -24.47455 17.33908 24.21570 1.000 16.33496 142 TRP B O 1
ATOM 5188 N N . SER B 1 146 ? -26.35735 18.39357 23.58772 1.000 16.11570 143 SER B N 1
ATOM 5189 C CA . SER B 1 146 ? -25.71313 19.68850 23.46240 1.000 22.51766 143 SER B CA 1
ATOM 5190 C C . SER B 1 146 ? -25.25405 20.20612 24.82222 1.000 32.01142 143 SER B C 1
ATOM 5191 O O . SER B 1 146 ? -25.69381 19.74230 25.87816 1.000 30.37621 143 SER B O 1
ATOM 5199 N N . ASP B 1 147 ? -24.35555 21.19064 24.77237 1.000 42.69130 144 ASP B N 1
ATOM 5200 C CA . ASP B 1 147 ? -23.79134 21.85108 25.95208 1.000 54.49019 144 ASP B CA 1
ATOM 5201 C C . ASP B 1 147 ? -22.62125 21.04861 26.52065 1.000 57.29059 144 ASP B C 1
ATOM 5202 O O . ASP B 1 147 ? -22.60187 20.70577 27.70386 1.000 57.97763 144 ASP B O 1
#

Secondary structure (DSSP, 8-state):
---GGGTTTS-TTSPEE-SSSEE-GGGGTTSEEEEEEE-TT-HHHHHHHHHHHHHHHHHTTTTTEEEEEEE---SHHHHHHHHTT-SSEE--TT-HHHHHHHHHHHT--BSSEEEEEETTT--EEES-HHHHGGG-TT-TTTT---/--HHHHTTS-TT--EE-SSSEE-GGGGTTSEEEEEEE-TT-HHHHHHHHHHHHHHHHHTTTTTEEEEEEE---SHHHHHHHHTT-SSEE--TT-HHHHHHHHHHHT--BSSEEEEEETTT--EEES-HHHHGGG-TT-TTTT---

B-factor: mean 18.55, std 11.69, range [6.0, 105.68]

Solvent-accessible surface area: 12980 Å² total; per-residue (Å²): 128,120,5,79,13,1,55,186,39,0,50,89,129,51,120,0,39,24,133,118,34,87,33,40,5,90,71,5,37,47,48,26,0,3,0,0,0,0,0,23,41,0,76,52,0,116,47,6,5,76,51,5,21,96,4,12,124,112,35,80,138,90,60,74,1,12,0,0,2,0,3,5,0,44,96,98,151,26,12,80,41,12,18,65,144,1,50,1,13,0,0,33,32,90,17,55,83,13,7,14,43,3,8,29,82,34,28,6,45,56,4,9,16,3,8,0,0,53,0,35,97,11,55,78,38,5,60,93,1,47,102,78,3,92,124,15,87,80,1,169,109,38,35,9,58,136,163,0,69,8,1,32,179,50,16,71,118,126,28,92,0,36,28,142,118,36,82,32,39,12,103,74,5,39,48,46,24,0,2,0,0,0,0,0,22,48,0,76,51,0,120,48,6,5,75,51,5,21,91,4,16,125,111,36,82,135,88,56,65,1,18,0,1,2,0,2,4,2,50,89,86,120,38,11,67,41,12,22,66,145,3,53,2,12,0,0,26,32,91,22,57,82,10,6,14,38,1,7,23,82,34,29,5,44,58,2,8,21,2,8,0,0,53,0,38,101,12,54,78,37,4,55,101,1,45,95,87,3,93,124,16,83,77,2,174,108,37,36,10,46,158